Protein AF-A0A4Y8R2Y1-F1 (afdb_monomer)

Mean predicted aligned error: 6.95 Å

Structure (mmCIF, N/CA/C/O backbone):
data_AF-A0A4Y8R2Y1-F1
#
_entry.id   AF-A0A4Y8R2Y1-F1
#
loop_
_atom_site.group_PDB
_atom_site.id
_atom_site.type_symbol
_atom_site.label_atom_id
_atom_site.label_alt_id
_atom_site.label_comp_id
_atom_site.label_asym_id
_atom_site.label_entity_id
_atom_site.label_seq_id
_atom_site.pdbx_PDB_ins_code
_atom_site.Cartn_x
_atom_site.Cartn_y
_atom_site.Cartn_z
_atom_site.occupancy
_atom_site.B_iso_or_equiv
_atom_site.auth_seq_id
_atom_site.auth_comp_id
_atom_site.auth_asym_id
_atom_site.auth_atom_id
_atom_site.pdbx_PDB_model_num
ATOM 1 N N . MET A 1 1 ? 3.829 -4.698 -0.908 1.00 52.62 1 MET A N 1
ATOM 2 C CA . MET A 1 1 ? 4.368 -3.801 -1.944 1.00 52.62 1 MET A CA 1
ATOM 3 C C . MET A 1 1 ? 4.093 -4.363 -3.350 1.00 52.62 1 MET A C 1
ATOM 5 O O . MET A 1 1 ? 4.363 -5.547 -3.544 1.00 52.62 1 MET A O 1
ATOM 9 N N . ALA A 1 2 ? 3.513 -3.609 -4.299 1.00 53.91 2 ALA A N 1
ATOM 10 C CA . ALA A 1 2 ? 2.959 -4.113 -5.564 1.00 53.91 2 ALA A CA 1
ATOM 11 C C . ALA A 1 2 ? 4.025 -4.300 -6.648 1.00 53.91 2 ALA A C 1
ATOM 13 O O . ALA A 1 2 ? 4.743 -3.386 -7.043 1.00 53.91 2 ALA A O 1
ATOM 14 N N . ARG A 1 3 ? 4.086 -5.522 -7.177 1.00 65.69 3 ARG A N 1
ATOM 15 C CA . ARG A 1 3 ? 5.020 -5.918 -8.230 1.00 65.69 3 ARG A CA 1
ATOM 16 C C . ARG A 1 3 ? 4.477 -5.498 -9.596 1.00 65.69 3 ARG A C 1
ATOM 18 O O . ARG A 1 3 ? 3.295 -5.705 -9.873 1.00 65.69 3 ARG A O 1
ATOM 25 N N . ILE A 1 4 ? 5.330 -4.969 -10.480 1.00 66.81 4 ILE A N 1
ATOM 26 C CA . ILE A 1 4 ? 4.952 -4.755 -11.886 1.00 66.81 4 ILE A CA 1
ATOM 27 C C . ILE A 1 4 ? 4.428 -6.093 -12.450 1.00 66.81 4 ILE A C 1
ATOM 29 O O . ILE A 1 4 ? 5.116 -7.110 -12.309 1.00 66.81 4 ILE A O 1
ATOM 33 N N . PRO A 1 5 ? 3.242 -6.127 -13.090 1.00 71.12 5 PRO A N 1
ATOM 34 C CA . PRO A 1 5 ? 2.695 -7.356 -13.654 1.00 71.12 5 PRO A CA 1
ATOM 35 C C . PRO A 1 5 ? 3.684 -8.013 -14.622 1.00 71.12 5 PRO A C 1
ATOM 37 O O . PRO A 1 5 ? 4.225 -7.337 -15.504 1.00 71.12 5 PRO A O 1
ATOM 40 N N . SER A 1 6 ? 3.895 -9.326 -14.486 1.00 71.38 6 SER A N 1
ATOM 41 C CA . SER A 1 6 ? 4.896 -10.057 -15.281 1.00 71.38 6 SER A CA 1
ATOM 42 C C . SER A 1 6 ? 4.665 -9.911 -16.788 1.00 71.38 6 SER A C 1
ATOM 44 O O . SER A 1 6 ? 5.616 -9.728 -17.546 1.00 71.38 6 SER A O 1
ATOM 46 N N . ASP A 1 7 ? 3.404 -9.890 -17.221 1.00 75.69 7 ASP A N 1
ATOM 47 C CA . ASP A 1 7 ? 3.029 -9.728 -18.631 1.00 75.69 7 ASP A CA 1
ATOM 48 C C . ASP A 1 7 ? 3.489 -8.383 -19.201 1.00 75.69 7 ASP A C 1
ATOM 50 O O . ASP A 1 7 ? 3.894 -8.271 -20.363 1.00 75.69 7 ASP A O 1
ATOM 54 N N . LYS A 1 8 ? 3.466 -7.337 -18.367 1.00 74.44 8 LYS A N 1
ATOM 55 C CA . LYS A 1 8 ? 3.871 -5.994 -18.771 1.00 74.44 8 LYS A CA 1
ATOM 56 C C . LYS A 1 8 ? 5.380 -5.924 -18.960 1.00 74.44 8 LYS A C 1
ATOM 58 O O . LYS A 1 8 ? 5.813 -5.408 -19.992 1.00 74.44 8 LYS A O 1
ATOM 63 N N . ILE A 1 9 ? 6.151 -6.493 -18.028 1.00 74.06 9 ILE A N 1
ATOM 64 C CA . ILE A 1 9 ? 7.612 -6.621 -18.144 1.00 74.06 9 ILE A CA 1
ATOM 65 C C . ILE A 1 9 ? 7.963 -7.394 -19.415 1.00 74.06 9 ILE A C 1
ATOM 67 O O . ILE A 1 9 ? 8.775 -6.929 -20.210 1.00 74.06 9 ILE A O 1
ATOM 71 N N . GLU A 1 10 ? 7.303 -8.522 -19.666 1.00 79.06 10 GLU A N 1
ATOM 72 C CA . GLU A 1 10 ? 7.594 -9.357 -20.831 1.00 79.06 10 GLU A CA 1
ATOM 73 C C . GLU A 1 10 ? 7.280 -8.647 -22.159 1.00 79.06 10 GLU A C 1
ATOM 75 O O . GLU A 1 10 ? 8.035 -8.736 -23.128 1.00 79.06 10 GLU A O 1
ATOM 80 N N . SER A 1 11 ? 6.198 -7.863 -22.205 1.00 82.81 11 SER A N 1
ATOM 81 C CA . SER A 1 11 ? 5.868 -7.046 -23.380 1.00 82.81 11 SER A CA 1
ATOM 82 C C . SER A 1 11 ? 6.873 -5.915 -23.634 1.00 82.81 11 SER A C 1
ATOM 84 O O . SER A 1 11 ? 7.066 -5.511 -24.784 1.00 82.81 11 SER A O 1
ATOM 86 N N . ILE A 1 12 ? 7.482 -5.375 -22.572 1.00 82.38 12 ILE A N 1
ATOM 87 C CA . ILE A 1 12 ? 8.533 -4.356 -22.653 1.00 82.38 12 ILE A CA 1
ATOM 88 C C . ILE A 1 12 ? 9.815 -5.007 -23.175 1.00 82.38 12 ILE A C 1
ATOM 90 O O . ILE A 1 12 ? 10.412 -4.494 -24.119 1.00 82.38 12 ILE A O 1
ATOM 94 N N . ARG A 1 13 ? 10.178 -6.176 -22.632 1.00 82.56 13 ARG A N 1
ATOM 95 C CA . ARG A 1 13 ? 11.351 -6.959 -23.043 1.00 82.56 13 ARG A CA 1
ATOM 96 C C . ARG A 1 13 ? 11.325 -7.326 -24.519 1.00 82.56 13 ARG A C 1
ATOM 98 O O . ARG A 1 13 ? 12.302 -7.068 -25.212 1.00 82.56 13 ARG A O 1
ATOM 10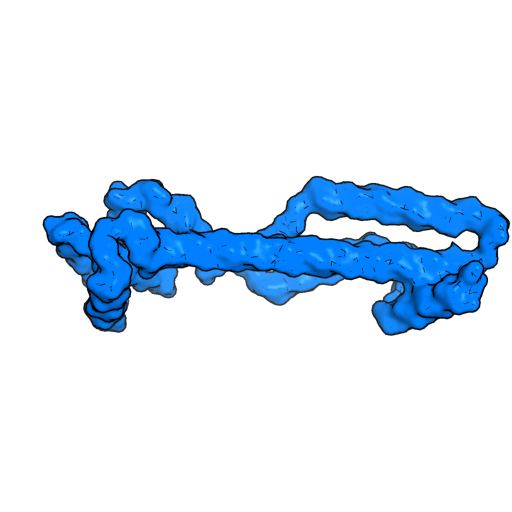5 N N . ARG A 1 14 ? 10.206 -7.861 -25.017 1.00 85.81 14 ARG A N 1
ATOM 106 C CA . ARG A 1 14 ? 10.067 -8.226 -26.437 1.00 85.81 14 ARG A CA 1
ATOM 107 C C . ARG A 1 14 ? 10.249 -7.029 -27.364 1.00 85.81 14 ARG A C 1
ATOM 109 O O . ARG A 1 14 ? 11.129 -7.041 -28.216 1.00 85.81 14 ARG A O 1
ATOM 116 N N . ARG A 1 15 ? 9.495 -5.950 -27.124 1.00 86.44 15 ARG A N 1
ATOM 117 C CA . ARG A 1 15 ? 9.592 -4.716 -27.925 1.00 86.44 15 ARG A CA 1
ATOM 118 C C . ARG A 1 15 ? 10.994 -4.112 -27.907 1.00 86.44 15 ARG A C 1
ATOM 120 O O . ARG A 1 15 ? 11.434 -3.526 -28.893 1.00 86.44 15 ARG A O 1
ATOM 127 N N . TYR A 1 16 ? 11.677 -4.233 -26.778 1.00 89.06 16 TYR A N 1
ATOM 128 C CA . TYR A 1 16 ? 13.042 -3.773 -26.619 1.00 89.06 16 TYR A CA 1
ATOM 129 C C . TYR A 1 16 ? 14.050 -4.632 -27.394 1.00 89.06 16 TYR A C 1
ATOM 131 O O . TYR A 1 16 ? 14.878 -4.077 -28.116 1.00 89.06 16 TYR A O 1
ATOM 139 N N . ALA A 1 17 ? 13.947 -5.961 -27.305 1.00 88.69 17 ALA A N 1
ATOM 140 C CA . ALA A 1 17 ? 14.807 -6.888 -28.037 1.00 88.69 17 ALA A CA 1
ATOM 141 C C . ALA A 1 17 ? 14.697 -6.682 -29.557 1.00 88.69 17 ALA A C 1
ATOM 143 O O . ALA A 1 17 ? 15.717 -6.518 -30.224 1.00 88.69 17 ALA A O 1
ATOM 144 N N . ASP A 1 18 ? 13.472 -6.566 -30.080 1.00 90.06 18 ASP A N 1
ATOM 145 C CA . ASP A 1 18 ? 13.226 -6.302 -31.503 1.00 90.06 18 ASP A CA 1
ATOM 146 C C . ASP A 1 18 ? 13.890 -4.992 -31.956 1.00 90.06 18 ASP A C 1
ATOM 148 O O . ASP A 1 18 ? 14.481 -4.899 -33.036 1.00 90.06 18 A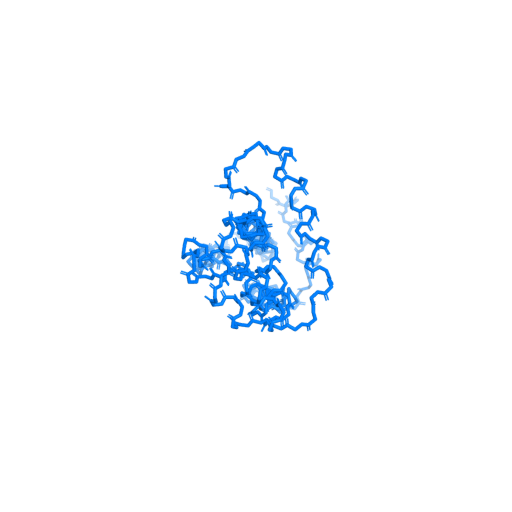SP A O 1
ATOM 152 N N . LYS A 1 19 ? 13.833 -3.962 -31.103 1.00 91.62 19 LYS A N 1
ATOM 153 C CA . LYS A 1 19 ? 14.404 -2.652 -31.411 1.00 91.62 19 LYS A CA 1
ATOM 154 C C . LYS A 1 19 ? 15.930 -2.664 -31.392 1.00 91.62 19 LYS A C 1
ATOM 156 O O . LYS A 1 19 ? 16.536 -2.080 -32.290 1.00 91.62 19 LYS A O 1
ATOM 161 N N . ILE A 1 20 ? 16.547 -3.354 -30.435 1.00 93.25 20 ILE A N 1
ATOM 162 C CA . ILE A 1 20 ? 18.000 -3.565 -30.421 1.00 93.25 20 ILE A CA 1
ATOM 163 C C . ILE A 1 20 ? 18.450 -4.263 -31.701 1.00 93.25 20 ILE A C 1
ATOM 165 O O . ILE A 1 20 ? 19.381 -3.795 -32.354 1.00 93.25 20 ILE A O 1
ATOM 169 N N . GLU A 1 21 ? 17.789 -5.358 -32.074 1.00 92.56 21 GLU A N 1
ATOM 170 C CA . GLU A 1 21 ? 18.166 -6.126 -33.260 1.00 92.56 21 GLU A CA 1
ATOM 171 C C . GLU A 1 21 ? 18.011 -5.303 -34.541 1.00 92.56 21 GLU A C 1
ATOM 173 O O . GLU A 1 21 ? 18.870 -5.365 -35.419 1.00 92.56 21 GLU A O 1
ATOM 178 N N . SER A 1 22 ? 16.984 -4.452 -34.633 1.00 93.25 22 SER A N 1
ATOM 179 C CA . SER A 1 22 ? 16.837 -3.537 -35.771 1.00 93.25 22 SER A CA 1
ATOM 180 C C . SER A 1 22 ? 18.003 -2.545 -35.895 1.00 93.25 22 SER A C 1
ATOM 182 O O . SER A 1 22 ? 18.483 -2.306 -36.999 1.00 93.25 22 SER A O 1
ATOM 184 N N . ILE A 1 23 ? 18.509 -2.025 -34.770 1.00 92.50 23 ILE A N 1
ATOM 185 C CA . ILE A 1 23 ? 19.639 -1.083 -34.746 1.00 92.50 23 ILE A CA 1
ATOM 186 C C . ILE A 1 23 ? 20.943 -1.803 -35.097 1.00 92.50 23 ILE A C 1
ATOM 188 O O . ILE A 1 23 ? 21.745 -1.289 -35.875 1.00 92.50 23 ILE A O 1
ATOM 192 N N . ARG A 1 24 ? 21.154 -3.010 -34.557 1.00 92.38 24 ARG A N 1
ATOM 193 C CA . ARG A 1 24 ? 22.346 -3.823 -34.846 1.00 92.38 24 ARG A CA 1
ATOM 194 C C . ARG A 1 24 ? 22.449 -4.173 -36.329 1.00 92.38 24 ARG A C 1
ATOM 196 O O . ARG A 1 24 ? 23.537 -4.095 -36.902 1.00 92.38 24 ARG A O 1
ATOM 203 N N . ASN A 1 25 ? 21.321 -4.529 -36.940 1.00 94.12 25 ASN A N 1
ATOM 204 C CA . ASN A 1 25 ? 21.260 -5.001 -38.321 1.00 94.12 25 ASN A CA 1
ATOM 205 C C . ASN A 1 25 ? 21.226 -3.876 -39.370 1.00 94.12 25 ASN A C 1
ATOM 207 O O . ASN A 1 25 ? 21.306 -4.169 -40.565 1.00 94.12 25 ASN A O 1
ATOM 211 N N . ASP A 1 26 ? 21.156 -2.602 -38.968 1.00 92.31 26 ASP A N 1
ATOM 212 C CA . ASP A 1 26 ? 21.231 -1.485 -39.911 1.00 92.31 26 ASP A CA 1
ATOM 213 C C . ASP A 1 26 ? 22.659 -1.333 -40.465 1.00 92.31 26 ASP A C 1
ATOM 215 O O . ASP A 1 26 ? 23.586 -0.869 -39.798 1.00 92.31 26 ASP A O 1
ATOM 219 N N . ARG A 1 27 ? 22.848 -1.742 -41.722 1.00 91.81 27 ARG A N 1
ATOM 220 C CA . ARG A 1 27 ? 24.146 -1.694 -42.416 1.00 91.81 27 ARG A CA 1
ATOM 221 C C . ARG A 1 27 ? 24.478 -0.312 -42.976 1.00 91.81 27 ARG A C 1
ATOM 223 O O . ARG A 1 27 ? 25.592 -0.114 -43.448 1.00 91.81 27 ARG A O 1
ATOM 230 N N . THR A 1 28 ? 23.529 0.621 -42.964 1.00 91.25 28 THR A N 1
ATOM 231 C CA . THR A 1 28 ? 23.696 1.965 -43.541 1.00 91.25 28 THR A CA 1
ATOM 232 C C . THR A 1 28 ? 24.286 2.969 -42.552 1.00 91.25 28 THR A C 1
ATOM 234 O O . THR A 1 28 ? 24.551 4.115 -42.912 1.00 91.25 28 THR A O 1
ATOM 237 N N . ARG A 1 29 ? 24.497 2.549 -41.300 1.00 91.44 29 ARG A N 1
ATOM 238 C CA . ARG A 1 29 ? 24.879 3.409 -40.177 1.00 91.44 29 ARG A CA 1
ATOM 239 C C . ARG A 1 29 ? 26.224 3.004 -39.588 1.00 91.44 29 ARG A C 1
ATOM 241 O O . ARG A 1 29 ? 26.597 1.832 -39.621 1.00 91.44 29 ARG A O 1
ATOM 248 N N . THR A 1 30 ? 26.932 3.985 -39.031 1.00 92.31 30 THR A N 1
ATOM 249 C CA . THR A 1 30 ? 28.219 3.770 -38.359 1.00 92.31 30 THR A CA 1
ATOM 250 C C . THR A 1 30 ? 28.033 3.130 -36.984 1.00 92.31 30 THR A C 1
ATOM 252 O O . THR A 1 30 ? 26.944 3.164 -36.404 1.00 92.31 30 THR A O 1
ATOM 255 N N . GLU A 1 31 ? 29.103 2.557 -36.438 1.00 89.94 31 GLU A N 1
ATOM 256 C CA . GLU A 1 31 ? 29.077 1.926 -35.115 1.00 89.94 31 GLU A CA 1
ATOM 257 C C . GLU A 1 31 ? 28.861 2.948 -33.989 1.00 89.94 31 GLU A C 1
ATOM 259 O O . GLU A 1 31 ? 28.168 2.659 -33.010 1.00 89.94 31 GLU A O 1
ATOM 264 N N . GLU A 1 32 ? 29.357 4.179 -34.149 1.00 88.44 32 GLU A N 1
ATOM 265 C CA . GLU A 1 32 ? 29.098 5.276 -33.213 1.00 88.44 32 GLU A CA 1
ATOM 266 C C . GLU A 1 32 ? 27.608 5.624 -33.172 1.00 88.44 32 GLU A C 1
ATOM 268 O O . GLU A 1 32 ? 27.033 5.766 -32.090 1.00 88.44 32 GLU A O 1
ATOM 273 N N . TRP A 1 33 ? 26.960 5.695 -34.341 1.00 91.62 33 TRP A N 1
ATOM 274 C CA . TRP A 1 33 ? 25.523 5.942 -34.427 1.00 91.62 33 TRP A CA 1
ATOM 275 C C . TRP A 1 33 ? 24.734 4.819 -33.752 1.00 91.62 33 TRP A C 1
ATOM 277 O O . TRP A 1 33 ? 23.852 5.090 -32.937 1.00 91.62 33 TRP A O 1
ATOM 287 N N . LYS A 1 34 ? 25.081 3.555 -34.028 1.00 91.88 34 LYS A N 1
ATOM 288 C CA . LYS A 1 34 ? 24.408 2.397 -33.419 1.00 91.88 34 LYS A CA 1
ATOM 289 C C . LYS A 1 34 ? 24.544 2.409 -31.905 1.00 91.88 34 LYS A C 1
ATOM 291 O O . LYS A 1 34 ? 23.548 2.239 -31.209 1.00 91.88 34 LYS A O 1
ATOM 296 N N . THR A 1 35 ? 25.745 2.660 -31.393 1.00 91.69 35 THR A N 1
ATOM 297 C CA . THR A 1 35 ? 26.012 2.709 -29.949 1.00 91.69 35 THR A CA 1
ATOM 298 C C . THR A 1 35 ? 25.186 3.801 -29.269 1.00 91.69 35 THR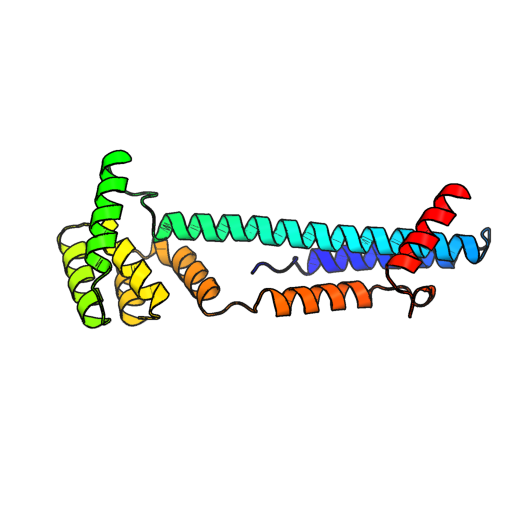 A C 1
ATOM 300 O O . THR A 1 35 ? 24.553 3.551 -28.244 1.00 91.69 35 THR A O 1
ATOM 303 N N . GLY A 1 36 ? 25.110 4.992 -29.866 1.00 91.50 36 GLY A N 1
ATOM 304 C CA . GLY A 1 36 ? 24.281 6.080 -29.350 1.00 91.50 36 GLY A CA 1
ATOM 305 C C . GLY A 1 36 ? 22.773 5.791 -29.411 1.00 91.50 36 GLY A C 1
ATOM 306 O O . GLY A 1 36 ? 22.044 6.082 -28.461 1.00 91.50 36 GLY A O 1
ATOM 307 N N . GLN A 1 37 ? 22.291 5.133 -30.470 1.00 92.81 37 GLN A N 1
ATOM 308 C CA . GLN A 1 37 ? 20.891 4.696 -30.554 1.00 92.81 37 GLN A CA 1
ATOM 309 C C . GLN A 1 37 ? 20.560 3.594 -29.542 1.00 92.81 37 GLN A C 1
ATOM 311 O O . GLN A 1 37 ? 19.505 3.642 -28.909 1.00 92.81 37 GLN A O 1
ATOM 316 N N . LEU A 1 38 ? 21.461 2.631 -29.333 1.00 92.69 38 LEU A N 1
ATOM 317 C CA . LEU A 1 38 ? 21.315 1.609 -28.295 1.00 92.69 38 LEU A CA 1
ATOM 318 C C . LEU A 1 38 ? 21.261 2.247 -26.903 1.00 92.69 38 LEU A C 1
ATOM 320 O O . LEU A 1 38 ? 20.398 1.881 -26.105 1.00 92.69 38 LEU A O 1
ATOM 324 N N . ALA A 1 39 ? 22.109 3.245 -26.634 1.00 93.19 39 ALA A N 1
ATOM 325 C CA . ALA A 1 39 ? 22.078 4.016 -25.393 1.00 93.19 39 ALA A CA 1
ATOM 326 C C . ALA A 1 39 ? 20.723 4.707 -25.179 1.00 93.19 39 ALA A C 1
ATOM 328 O O . ALA A 1 39 ? 20.125 4.583 -24.110 1.00 93.19 39 ALA A O 1
ATOM 329 N N . LYS A 1 40 ? 20.180 5.356 -26.214 1.00 92.25 40 LYS A N 1
ATOM 330 C CA . LYS A 1 40 ? 18.858 6.001 -26.164 1.00 92.25 40 LYS A CA 1
ATOM 331 C C . LYS A 1 40 ? 17.730 5.005 -25.897 1.00 92.25 40 LYS A C 1
ATOM 333 O O . LYS A 1 40 ? 16.846 5.264 -25.080 1.00 92.25 40 LYS A O 1
ATOM 338 N N . VAL A 1 41 ? 17.751 3.858 -26.573 1.00 92.38 41 VAL A N 1
ATOM 339 C CA . VAL A 1 41 ? 16.734 2.812 -26.401 1.00 92.38 41 VAL A CA 1
ATOM 340 C C . VAL A 1 41 ? 16.809 2.194 -25.002 1.00 92.38 41 VAL A C 1
ATOM 342 O O . VAL A 1 41 ? 15.763 1.991 -24.385 1.00 92.38 41 VAL A O 1
ATOM 345 N N . TYR A 1 42 ? 18.012 1.981 -24.462 1.00 91.75 42 TYR A N 1
ATOM 346 C CA . TYR A 1 42 ? 18.208 1.520 -23.085 1.00 91.75 42 TYR A CA 1
ATOM 347 C C . TYR A 1 42 ? 17.688 2.529 -22.051 1.00 91.75 42 TYR A C 1
ATOM 349 O O . TYR A 1 42 ? 16.908 2.150 -21.181 1.00 91.75 42 TYR A O 1
ATOM 357 N N . LEU A 1 43 ? 18.032 3.818 -22.171 1.00 92.06 43 LEU A N 1
ATOM 358 C CA . LEU A 1 43 ? 17.553 4.863 -21.249 1.00 92.06 43 LEU A CA 1
ATOM 359 C C . LEU A 1 43 ? 16.031 5.018 -21.272 1.00 92.06 43 LEU A C 1
ATOM 361 O O . LEU A 1 43 ? 15.410 5.253 -20.237 1.00 92.06 43 LEU A O 1
ATOM 365 N N . ASN A 1 44 ? 15.414 4.852 -22.442 1.00 90.94 44 ASN A N 1
ATOM 366 C CA . ASN A 1 44 ? 13.961 4.857 -22.549 1.00 90.94 44 ASN A CA 1
ATOM 367 C C . ASN A 1 44 ? 13.343 3.683 -21.773 1.00 90.94 44 ASN A C 1
ATOM 369 O O . ASN A 1 44 ? 12.419 3.885 -20.989 1.00 90.94 44 ASN A O 1
ATOM 373 N N . ILE A 1 45 ? 13.878 2.466 -21.925 1.00 88.69 45 ILE A N 1
ATOM 374 C CA . ILE A 1 45 ? 13.401 1.319 -21.141 1.00 88.69 45 ILE A CA 1
ATOM 375 C C . ILE A 1 45 ? 13.624 1.517 -19.647 1.00 88.69 45 ILE A C 1
ATOM 377 O O . ILE A 1 45 ? 12.704 1.241 -18.881 1.00 88.69 45 ILE A O 1
ATOM 381 N N . HIS A 1 46 ? 14.786 2.031 -19.243 1.00 88.50 46 HIS A N 1
ATOM 382 C CA . HIS A 1 46 ? 15.067 2.374 -17.851 1.00 88.50 46 HIS A CA 1
ATOM 383 C C . HIS A 1 46 ? 13.958 3.265 -17.278 1.00 88.50 46 HIS A C 1
ATOM 385 O O . HIS A 1 46 ? 13.288 2.887 -16.318 1.00 88.50 46 HIS A O 1
ATOM 391 N N . SER A 1 47 ? 13.665 4.381 -17.954 1.00 89.50 47 SER A N 1
ATOM 392 C CA . SER A 1 47 ? 12.609 5.307 -17.538 1.00 89.50 47 SER A CA 1
ATOM 393 C C . SER A 1 47 ? 11.215 4.668 -17.539 1.00 89.50 47 SER A C 1
ATOM 395 O O . SER A 1 47 ? 10.414 4.918 -16.640 1.00 89.50 47 SER A O 1
ATOM 397 N N . LEU A 1 48 ? 10.894 3.822 -18.524 1.00 87.25 48 LEU A N 1
ATOM 398 C CA . LEU A 1 48 ? 9.601 3.135 -18.583 1.00 87.25 48 LEU A CA 1
ATOM 399 C C . LEU A 1 48 ? 9.408 2.149 -17.428 1.00 87.25 48 LEU A C 1
ATOM 401 O O . LEU A 1 48 ? 8.291 2.031 -16.919 1.00 87.25 48 LEU A O 1
ATOM 405 N N . VAL A 1 49 ? 10.466 1.444 -17.024 1.00 84.56 49 VAL A N 1
ATOM 406 C CA . VAL A 1 49 ? 10.428 0.521 -15.885 1.00 84.56 49 VAL A CA 1
ATOM 407 C C . VAL A 1 49 ? 10.282 1.297 -14.574 1.00 84.56 49 VAL A C 1
ATOM 409 O O . VAL A 1 49 ? 9.395 0.964 -13.792 1.00 84.56 49 VAL A O 1
ATOM 412 N N . GLU A 1 50 ? 11.040 2.378 -14.374 1.00 85.00 50 GLU A N 1
ATOM 413 C CA . GLU A 1 50 ? 10.899 3.259 -13.202 1.00 85.00 50 GLU A CA 1
ATOM 414 C C . GLU A 1 50 ? 9.490 3.857 -13.097 1.00 85.00 50 GLU A C 1
ATOM 416 O O . GLU A 1 50 ? 8.855 3.809 -12.045 1.00 85.00 50 GLU A O 1
ATOM 421 N N . GLN A 1 51 ? 8.941 4.364 -14.205 1.00 87.31 51 GLN A N 1
ATOM 422 C CA . GLN A 1 51 ? 7.570 4.879 -14.237 1.00 87.31 51 GLN A CA 1
ATOM 423 C C . GLN A 1 51 ? 6.534 3.784 -13.965 1.00 87.31 51 GLN A C 1
ATOM 425 O O . GLN A 1 51 ? 5.506 4.044 -13.336 1.00 87.31 51 GLN A O 1
ATOM 430 N N . ALA A 1 52 ? 6.756 2.565 -14.466 1.00 84.50 52 ALA A N 1
ATOM 431 C CA . ALA A 1 52 ? 5.874 1.438 -14.198 1.00 84.50 52 ALA A CA 1
ATOM 432 C C . ALA A 1 52 ? 5.901 1.045 -12.715 1.00 84.50 52 ALA A C 1
ATOM 434 O O . ALA A 1 52 ? 4.828 0.791 -12.166 1.00 84.50 52 ALA A O 1
ATOM 435 N N . GLN A 1 53 ? 7.077 1.063 -12.080 1.00 83.31 53 GLN A N 1
ATOM 436 C CA . GLN A 1 53 ? 7.228 0.836 -10.644 1.00 83.31 53 GLN A CA 1
ATOM 437 C C . GLN A 1 53 ? 6.519 1.928 -9.841 1.00 83.31 53 G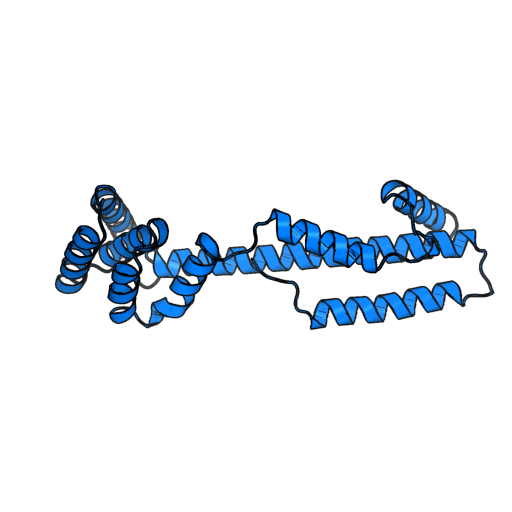LN A C 1
ATOM 439 O O . GLN A 1 53 ? 5.616 1.624 -9.071 1.00 83.31 53 GLN A O 1
ATOM 444 N N . ALA A 1 54 ? 6.809 3.203 -10.111 1.00 85.12 54 ALA A N 1
ATOM 445 C CA . ALA A 1 54 ? 6.197 4.322 -9.395 1.00 85.12 54 ALA A CA 1
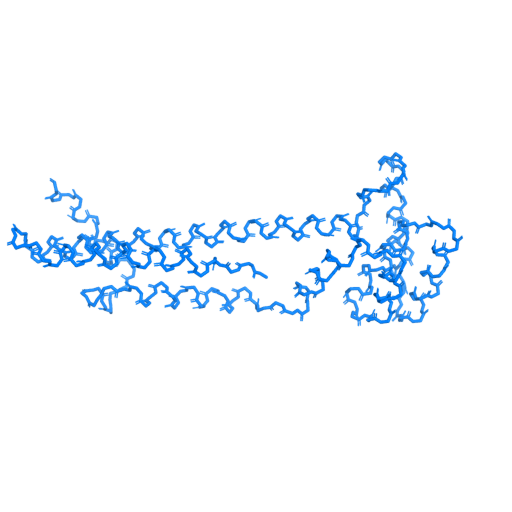ATOM 446 C C . ALA A 1 54 ? 4.658 4.305 -9.469 1.00 85.12 54 ALA A C 1
ATOM 448 O O . ALA A 1 54 ? 3.973 4.655 -8.506 1.00 85.12 54 ALA A O 1
ATOM 449 N N . ARG A 1 55 ? 4.089 3.873 -10.605 1.00 85.38 55 ARG A N 1
ATOM 450 C CA . ARG A 1 55 ? 2.637 3.675 -10.756 1.00 85.38 55 ARG A CA 1
ATOM 451 C C . ARG A 1 55 ? 2.117 2.488 -9.946 1.00 85.38 55 ARG A C 1
ATOM 453 O O . ARG A 1 55 ? 1.025 2.598 -9.389 1.00 85.38 55 ARG A O 1
ATOM 460 N N . ALA A 1 56 ? 2.851 1.377 -9.899 1.00 82.56 56 ALA A N 1
ATOM 461 C CA . ALA A 1 56 ? 2.495 0.229 -9.068 1.00 82.56 56 ALA A CA 1
ATOM 462 C C . ALA A 1 56 ? 2.492 0.621 -7.582 1.00 82.56 56 ALA A C 1
ATOM 464 O O . ALA A 1 56 ? 1.480 0.424 -6.910 1.00 82.56 56 ALA A O 1
ATOM 465 N N . ASP A 1 57 ? 3.537 1.311 -7.120 1.00 83.56 57 ASP A N 1
ATOM 466 C CA . ASP A 1 57 ? 3.653 1.801 -5.742 1.00 83.56 57 ASP A CA 1
ATOM 467 C C . ASP A 1 57 ? 2.558 2.814 -5.395 1.00 83.56 57 ASP A C 1
ATOM 469 O O . ASP A 1 57 ? 2.020 2.827 -4.290 1.00 83.56 57 ASP A O 1
ATOM 473 N N . ALA A 1 58 ? 2.218 3.714 -6.321 1.00 85.12 58 ALA A N 1
ATOM 474 C CA . ALA A 1 58 ? 1.128 4.664 -6.118 1.00 85.12 58 ALA A CA 1
ATOM 475 C C . ALA A 1 58 ? -0.232 3.960 -6.010 1.00 85.12 58 ALA A C 1
ATOM 477 O O . ALA A 1 58 ? -1.021 4.295 -5.127 1.00 85.12 58 ALA A O 1
ATOM 478 N N . THR A 1 59 ? -0.486 2.980 -6.881 1.00 84.88 59 THR A N 1
ATOM 479 C CA . THR A 1 59 ? -1.731 2.198 -6.879 1.00 84.88 59 THR A CA 1
ATOM 480 C C . THR A 1 59 ? -1.891 1.469 -5.557 1.00 84.88 59 THR A C 1
ATOM 482 O O . THR A 1 59 ? -2.925 1.577 -4.907 1.00 84.88 59 THR A O 1
ATOM 485 N N . GLU A 1 60 ? -0.840 0.790 -5.120 1.00 86.12 60 GLU A N 1
ATOM 486 C CA . GLU A 1 60 ? -0.877 0.039 -3.881 1.00 86.12 60 GLU A CA 1
ATOM 487 C C . GLU A 1 60 ? -0.962 0.925 -2.644 1.00 86.12 60 GLU A C 1
ATOM 489 O O . GLU A 1 60 ? -1.730 0.614 -1.743 1.00 86.12 60 GLU A O 1
ATOM 494 N N . ARG A 1 61 ? -0.233 2.048 -2.588 1.00 87.75 61 ARG A N 1
ATOM 495 C CA . ARG A 1 61 ? -0.415 3.023 -1.501 1.00 87.75 61 ARG A CA 1
ATOM 496 C C . ARG A 1 61 ? -1.862 3.500 -1.428 1.00 87.75 61 ARG A C 1
ATOM 498 O O . ARG A 1 61 ? -2.370 3.692 -0.329 1.00 87.75 61 ARG A O 1
ATOM 505 N N . GLY A 1 62 ? -2.524 3.658 -2.576 1.00 90.19 62 GLY A N 1
ATOM 506 C CA . GLY A 1 62 ? -3.964 3.891 -2.653 1.00 90.19 62 GLY A CA 1
ATOM 507 C C . GLY A 1 62 ? -4.760 2.751 -2.019 1.00 90.19 62 GLY A C 1
ATOM 508 O O . GLY A 1 62 ? -5.499 2.986 -1.070 1.00 90.19 62 GLY A O 1
ATOM 509 N N . THR A 1 63 ? -4.540 1.513 -2.466 1.00 91.69 63 THR A N 1
ATOM 510 C CA . THR A 1 63 ? -5.227 0.321 -1.940 1.00 91.69 63 THR A CA 1
ATOM 511 C C . THR A 1 63 ? -5.013 0.123 -0.435 1.00 91.69 63 THR A C 1
ATOM 513 O O . THR A 1 63 ? -5.964 -0.158 0.286 1.00 91.69 63 THR A O 1
ATOM 516 N N . LEU A 1 64 ? -3.788 0.308 0.062 1.00 92.62 64 LEU A N 1
ATOM 517 C CA . LEU A 1 64 ? -3.453 0.214 1.484 1.00 92.62 64 LEU A CA 1
ATOM 518 C C . LEU A 1 64 ? -4.130 1.310 2.294 1.00 92.62 64 LEU A C 1
ATOM 520 O O . LEU A 1 64 ? -4.674 1.038 3.359 1.00 92.62 64 LEU A O 1
ATOM 524 N N . ARG A 1 65 ? -4.136 2.543 1.783 1.00 94.00 65 ARG A N 1
ATOM 525 C CA . ARG A 1 65 ? -4.840 3.657 2.420 1.00 94.00 65 ARG A CA 1
ATOM 526 C C . ARG A 1 65 ? -6.339 3.381 2.495 1.00 94.00 65 ARG A C 1
ATOM 528 O O . ARG A 1 65 ? -6.939 3.624 3.537 1.00 94.00 65 ARG A O 1
ATOM 535 N N . ASP A 1 66 ? -6.934 2.860 1.429 1.00 94.44 66 ASP A N 1
ATOM 536 C CA . ASP A 1 66 ? -8.355 2.512 1.400 1.00 94.44 66 ASP A CA 1
ATOM 537 C C . ASP A 1 66 ? -8.670 1.383 2.389 1.00 94.44 66 ASP A C 1
ATOM 539 O O . ASP A 1 66 ? -9.612 1.508 3.172 1.00 94.44 66 ASP A O 1
ATOM 543 N N . ALA A 1 67 ? -7.837 0.340 2.444 1.00 95.69 67 ALA A N 1
ATOM 544 C CA . ALA A 1 67 ? -7.952 -0.726 3.438 1.00 95.69 67 ALA A CA 1
ATOM 545 C C . ALA A 1 67 ? -7.818 -0.190 4.871 1.00 95.69 67 ALA A C 1
ATOM 547 O O . ALA A 1 67 ? -8.613 -0.538 5.743 1.00 95.69 67 ALA A O 1
ATOM 548 N N . GLN A 1 68 ? -6.877 0.726 5.114 1.00 95.62 68 GLN A N 1
ATOM 549 C CA . GLN A 1 68 ? -6.710 1.383 6.409 1.00 95.62 68 GLN A CA 1
ATOM 550 C C . GLN A 1 68 ? -7.964 2.169 6.806 1.00 95.62 68 GLN A C 1
ATOM 552 O O . GLN A 1 68 ? -8.413 2.074 7.947 1.00 95.62 68 GLN A O 1
ATOM 557 N N . HIS A 1 69 ? -8.573 2.907 5.875 1.00 94.69 69 HIS A N 1
ATOM 558 C CA . HIS A 1 69 ? -9.820 3.638 6.131 1.00 94.69 69 HIS A CA 1
ATOM 559 C C . HIS A 1 69 ? -11.018 2.718 6.367 1.00 94.69 69 HIS A C 1
ATOM 561 O O . HIS A 1 69 ? -11.873 3.041 7.193 1.00 94.69 69 HIS A O 1
ATOM 567 N N . GLN A 1 70 ? -11.089 1.586 5.667 1.00 95.19 70 GLN A N 1
ATOM 568 C CA . GLN A 1 70 ? -12.152 0.595 5.842 1.00 95.19 70 GLN A CA 1
ATOM 569 C C . GLN A 1 70 ? -12.049 -0.126 7.188 1.00 95.19 70 GLN A C 1
ATOM 571 O O . GLN A 1 70 ? -13.056 -0.296 7.867 1.00 95.19 70 GLN A O 1
ATOM 576 N N . VAL A 1 71 ? -10.840 -0.528 7.583 1.00 96.31 71 VAL A N 1
ATOM 577 C CA . VAL A 1 71 ? -10.616 -1.363 8.772 1.00 96.31 71 VAL A CA 1
ATOM 578 C C . VAL A 1 71 ? -10.466 -0.525 10.037 1.00 96.31 71 VAL A C 1
ATOM 580 O O . VAL A 1 71 ? -11.033 -0.869 11.066 1.00 96.31 71 VAL A O 1
ATOM 583 N N . LEU A 1 72 ? -9.708 0.574 9.983 1.00 95.25 72 LEU A N 1
ATOM 584 C CA . LEU A 1 72 ? -9.337 1.383 11.156 1.00 95.25 72 LEU A CA 1
ATOM 585 C C . LEU A 1 72 ? -10.032 2.749 11.193 1.00 95.25 72 LEU A C 1
ATOM 587 O O . LEU A 1 72 ? -9.954 3.468 12.193 1.00 95.25 72 LEU A O 1
ATOM 591 N N . GLY A 1 73 ? -10.671 3.133 10.090 1.00 94.00 73 GLY A N 1
ATOM 592 C CA . GLY A 1 73 ? -11.400 4.384 9.958 1.00 94.00 73 GLY A CA 1
ATOM 593 C C . GLY A 1 73 ? -12.893 4.241 10.232 1.00 94.00 73 GLY A C 1
ATOM 594 O O . GLY A 1 73 ? -13.395 3.213 10.688 1.00 94.00 73 GLY A O 1
ATOM 595 N N . THR A 1 74 ? -13.620 5.305 9.910 1.00 94.06 74 THR A N 1
ATOM 596 C CA . THR A 1 74 ? -15.070 5.424 10.115 1.00 94.06 74 THR A CA 1
ATOM 597 C C . THR A 1 74 ? -15.874 5.195 8.831 1.00 94.06 74 THR A C 1
ATOM 599 O O . THR A 1 74 ? -17.096 5.338 8.821 1.00 94.06 74 THR A O 1
ATOM 602 N N . VAL A 1 75 ? -15.209 4.819 7.731 1.00 91.75 75 VAL A N 1
ATOM 603 C CA . VAL A 1 75 ? -15.855 4.594 6.432 1.00 91.75 75 VAL A CA 1
ATOM 604 C C . VAL A 1 75 ? -16.858 3.443 6.532 1.00 91.75 75 VAL A C 1
ATOM 606 O O . VAL A 1 75 ? -16.541 2.369 7.045 1.00 91.75 75 VAL A O 1
ATOM 609 N N . GLY A 1 76 ? -18.075 3.681 6.034 1.00 89.75 76 GLY A N 1
ATOM 610 C CA . GLY A 1 76 ? -19.176 2.713 6.041 1.00 89.75 76 GLY A CA 1
ATOM 611 C C . GLY A 1 76 ? -19.954 2.630 7.359 1.00 89.75 76 GLY A C 1
ATOM 612 O O . GLY A 1 76 ? -20.966 1.934 7.409 1.00 89.75 76 GLY A O 1
ATOM 613 N N . LEU A 1 77 ? -19.532 3.349 8.404 1.00 94.00 77 LEU A N 1
ATOM 614 C CA . LEU A 1 77 ? -20.253 3.397 9.675 1.00 94.00 77 LEU A CA 1
ATOM 615 C C . LEU A 1 77 ? -21.461 4.337 9.594 1.00 94.00 77 LEU A C 1
ATOM 617 O O . LEU A 1 77 ? -21.451 5.342 8.882 1.00 94.00 77 LEU A O 1
ATOM 621 N N . LYS A 1 78 ? -22.514 4.018 10.352 1.00 92.81 78 LYS A N 1
ATOM 622 C CA . LYS A 1 78 ? -23.692 4.884 10.491 1.00 92.81 78 LYS A CA 1
ATOM 623 C C . LYS A 1 78 ? -23.402 6.007 11.489 1.00 92.81 78 LYS A C 1
ATOM 625 O O . LYS A 1 78 ? -22.905 5.740 12.577 1.00 92.81 78 LYS A O 1
ATOM 630 N N . GLY A 1 79 ? -23.784 7.233 11.147 1.00 92.00 79 GLY A N 1
ATOM 631 C CA . GLY A 1 79 ? -23.621 8.414 11.999 1.00 92.00 79 GLY A CA 1
ATOM 632 C C . GLY A 1 79 ? -23.203 9.632 11.184 1.00 92.00 79 GLY A C 1
ATOM 633 O O . GLY A 1 79 ? -22.882 9.510 10.001 1.00 9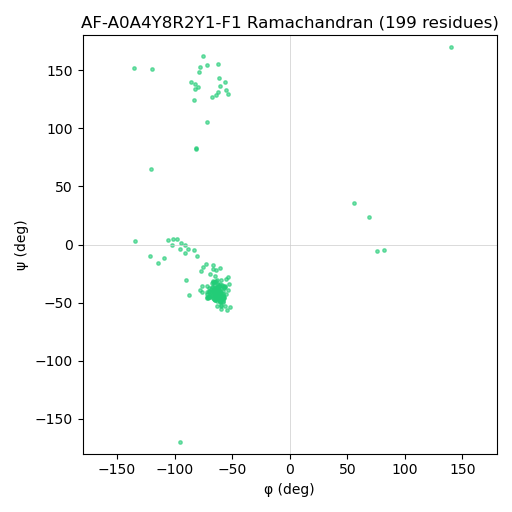2.00 79 GLY A O 1
ATOM 634 N N . ASP A 1 80 ? -23.224 10.814 11.793 1.00 94.94 80 ASP A N 1
ATOM 635 C CA . ASP A 1 80 ? -22.600 11.983 11.182 1.00 94.94 80 ASP A CA 1
ATOM 636 C C . ASP A 1 80 ? -21.075 11.936 11.355 1.00 94.94 80 ASP A C 1
ATOM 638 O O . ASP A 1 80 ? -20.529 11.346 12.291 1.00 94.94 80 ASP A O 1
ATOM 642 N N . ASN A 1 81 ? -20.374 12.577 10.423 1.00 91.31 81 ASN A N 1
ATOM 643 C CA . ASN A 1 81 ? -18.921 12.486 10.349 1.00 91.31 81 ASN A CA 1
ATOM 644 C C . ASN A 1 81 ? -18.223 13.108 11.572 1.00 91.31 81 ASN A C 1
ATOM 646 O O . ASN A 1 81 ? -17.162 12.636 11.972 1.00 91.31 81 ASN A O 1
ATOM 650 N N . ALA A 1 82 ? -18.800 14.157 12.170 1.00 94.12 82 ALA A N 1
ATOM 651 C CA . ALA A 1 82 ? -18.193 14.833 13.312 1.00 94.12 82 ALA A CA 1
ATOM 652 C C . ALA A 1 82 ? -18.263 13.955 14.567 1.00 94.12 82 ALA A C 1
ATOM 654 O O . ALA A 1 82 ? -17.248 13.776 15.243 1.00 94.12 82 ALA A O 1
ATOM 655 N N . SER A 1 83 ? -19.416 13.340 14.834 1.00 95.50 83 SER A N 1
ATOM 656 C CA . SER A 1 83 ? -19.571 12.383 15.930 1.00 95.50 83 SER A CA 1
ATOM 657 C C . SER A 1 83 ? -18.684 11.156 15.756 1.00 95.50 83 SER A C 1
ATOM 659 O O . SER A 1 83 ? -18.023 10.764 16.713 1.00 95.50 83 SER A O 1
ATOM 661 N N . LEU A 1 84 ? -18.580 10.600 14.544 1.00 95.81 84 LEU A N 1
ATOM 662 C CA . LEU A 1 84 ? -17.702 9.455 14.281 1.00 95.81 84 LEU A CA 1
ATOM 663 C C . LEU A 1 84 ? -16.221 9.774 14.543 1.00 95.81 84 LEU A C 1
ATOM 665 O O . LEU A 1 84 ? -15.515 8.945 15.111 1.00 95.81 84 LEU A O 1
ATOM 669 N N . ILE A 1 85 ? -15.751 10.976 14.189 1.00 94.31 85 ILE A N 1
ATOM 670 C CA . ILE A 1 85 ? -14.376 11.419 14.482 1.00 94.31 85 ILE A CA 1
ATOM 671 C C . ILE A 1 85 ? -14.146 11.547 15.995 1.00 94.31 85 ILE A C 1
ATOM 673 O O . ILE A 1 85 ? -13.098 11.139 16.499 1.00 94.31 85 ILE A O 1
ATOM 677 N N . ILE A 1 86 ? -15.117 12.091 16.736 1.00 96.19 86 ILE A N 1
ATOM 678 C CA . ILE A 1 86 ? -15.030 12.203 18.200 1.00 96.19 86 ILE A CA 1
ATOM 679 C C . ILE A 1 86 ? -14.990 10.809 18.837 1.00 96.19 86 ILE A C 1
ATOM 681 O O . ILE A 1 86 ? -14.110 10.545 19.656 1.00 96.19 86 ILE A O 1
ATOM 685 N N . SER A 1 87 ? -15.877 9.902 18.418 1.00 96.62 87 SER A N 1
ATOM 686 C CA . SER A 1 87 ? -15.878 8.506 18.866 1.00 96.62 87 SER A CA 1
ATOM 687 C C . SER A 1 87 ? -14.572 7.795 18.525 1.00 96.62 87 SER A C 1
ATOM 689 O O . SER A 1 87 ? -14.077 7.019 19.333 1.00 96.62 87 SER A O 1
ATOM 691 N N . GLN A 1 88 ? -13.974 8.073 17.363 1.00 96.31 88 GLN A N 1
ATOM 692 C CA . GLN A 1 88 ? -12.701 7.468 16.972 1.00 96.31 88 GLN A CA 1
ATOM 693 C C . GLN A 1 88 ? -11.566 7.906 17.898 1.00 96.31 88 GLN A C 1
ATOM 695 O O . GLN A 1 88 ? -10.724 7.089 18.267 1.00 96.31 88 GLN A O 1
ATOM 700 N N . ARG A 1 89 ? -11.556 9.178 18.310 1.00 96.38 89 ARG A N 1
ATOM 701 C CA . ARG A 1 89 ? -10.590 9.686 19.287 1.00 96.38 89 ARG A CA 1
ATOM 702 C C . ARG A 1 89 ? -10.781 9.043 20.661 1.00 96.38 89 ARG A C 1
ATOM 704 O O . ARG A 1 89 ? -9.801 8.584 21.235 1.00 96.38 89 ARG A O 1
ATOM 711 N N . ASP A 1 90 ? -12.017 8.971 21.153 1.00 97.50 90 ASP A N 1
ATOM 712 C CA . ASP A 1 90 ? -12.322 8.308 22.429 1.00 97.50 90 ASP A CA 1
ATOM 713 C C . ASP A 1 90 ? -11.910 6.830 22.404 1.00 97.50 90 ASP A C 1
ATOM 715 O O . ASP A 1 90 ? -11.209 6.350 23.295 1.00 97.50 90 ASP A O 1
ATOM 719 N N . ALA A 1 91 ? -12.256 6.123 21.328 1.00 97.69 91 ALA A N 1
ATOM 720 C CA . ALA A 1 91 ? -11.849 4.743 21.128 1.00 97.69 91 ALA A CA 1
ATOM 721 C C . ALA A 1 91 ? -10.321 4.599 21.130 1.00 97.69 91 ALA A C 1
ATOM 723 O O . ALA A 1 91 ? -9.806 3.707 21.801 1.00 97.69 91 ALA A O 1
ATOM 724 N N . ALA A 1 92 ? -9.590 5.488 20.444 1.00 96.69 92 ALA A N 1
ATOM 725 C CA . ALA A 1 92 ? -8.126 5.501 20.432 1.00 96.69 92 ALA A CA 1
ATOM 726 C C . ALA A 1 92 ? -7.531 5.680 21.841 1.00 96.69 92 ALA A C 1
ATOM 728 O O . ALA A 1 92 ? -6.631 4.930 22.227 1.00 96.69 92 ALA A O 1
ATOM 729 N N . ASP A 1 93 ? -8.068 6.617 22.625 1.00 97.38 93 ASP A N 1
ATOM 730 C CA . ASP A 1 93 ? -7.637 6.872 24.003 1.00 97.38 93 ASP A CA 1
ATOM 731 C C . ASP A 1 93 ? -7.920 5.661 24.912 1.00 97.38 93 ASP A C 1
ATOM 733 O O . ASP A 1 93 ? -7.076 5.269 25.724 1.00 97.38 93 ASP A O 1
ATOM 737 N N . ARG A 1 94 ? -9.071 5.000 24.734 1.00 96.38 94 ARG A N 1
ATOM 738 C CA . ARG A 1 94 ? -9.437 3.784 25.480 1.00 96.38 94 ARG A CA 1
ATOM 739 C C . ARG A 1 94 ? -8.504 2.621 25.177 1.00 96.38 94 ARG A C 1
ATOM 741 O O . ARG A 1 94 ? -8.099 1.905 26.095 1.00 96.38 94 ARG A O 1
ATOM 748 N N . VAL A 1 95 ? -8.141 2.429 23.910 1.00 97.56 95 VAL A N 1
ATOM 749 C CA . VAL A 1 95 ? -7.276 1.312 23.523 1.00 97.56 95 VAL A CA 1
ATOM 750 C C . VAL A 1 95 ? -5.801 1.567 23.867 1.00 97.56 95 VAL A C 1
ATOM 752 O O . VAL A 1 95 ? -5.065 0.610 24.093 1.00 97.56 95 VAL A O 1
ATOM 755 N N . ALA A 1 96 ? -5.358 2.821 24.017 1.00 96.50 96 ALA A N 1
ATOM 756 C CA . ALA A 1 96 ? -3.954 3.183 24.274 1.00 96.50 96 ALA A CA 1
ATOM 757 C C . ALA A 1 96 ? -3.308 2.480 25.491 1.00 96.50 96 ALA A C 1
ATOM 759 O O . ALA A 1 96 ? -2.092 2.253 25.529 1.00 96.50 96 ALA A O 1
ATOM 760 N N . ASN A 1 97 ? -4.114 2.105 26.487 1.00 94.06 97 ASN A N 1
ATOM 761 C CA . ASN A 1 97 ? -3.642 1.457 27.711 1.00 94.06 97 ASN A CA 1
ATOM 762 C C . ASN A 1 97 ? -3.722 -0.073 27.691 1.00 94.06 97 ASN A C 1
ATOM 764 O O . ASN A 1 97 ? -3.244 -0.701 28.635 1.00 94.06 97 ASN A O 1
ATOM 768 N N . ILE A 1 98 ? -4.265 -0.680 26.637 1.00 97.62 98 ILE A N 1
ATOM 769 C CA . ILE A 1 98 ? -4.342 -2.136 26.503 1.00 97.62 98 ILE A CA 1
ATOM 770 C C . ILE A 1 98 ? -2.931 -2.699 26.327 1.00 97.62 98 ILE A C 1
ATOM 772 O O . ILE A 1 98 ? -2.180 -2.255 25.458 1.00 97.62 98 ILE A O 1
ATOM 776 N N . LYS A 1 99 ? -2.559 -3.672 27.165 1.00 96.75 99 LYS A N 1
ATOM 777 C CA . LYS A 1 99 ? -1.222 -4.295 27.166 1.00 96.75 99 LYS A CA 1
ATOM 778 C C . LYS A 1 99 ? -1.232 -5.766 26.777 1.00 96.75 99 LYS A C 1
ATOM 780 O O . LYS A 1 99 ? -0.173 -6.312 26.490 1.00 96.75 99 LYS A O 1
ATOM 785 N N . THR A 1 100 ? -2.395 -6.412 26.792 1.00 98.31 100 THR A N 1
ATOM 786 C CA . THR A 1 100 ? -2.512 -7.846 26.514 1.00 98.31 100 THR A CA 1
ATOM 787 C C . THR A 1 100 ? -3.676 -8.144 25.579 1.00 98.31 100 THR A C 1
ATOM 789 O O . THR A 1 100 ? -4.697 -7.452 25.595 1.00 98.31 100 THR A O 1
ATOM 792 N N . ALA A 1 101 ? -3.556 -9.235 24.822 1.00 98.19 101 ALA A N 1
ATOM 793 C CA . ALA A 1 101 ? -4.627 -9.734 23.966 1.00 98.19 101 ALA A CA 1
ATOM 794 C C . ALA A 1 101 ? -5.912 -10.045 24.752 1.00 98.19 101 ALA A C 1
ATOM 796 O O . ALA A 1 101 ? -7.009 -9.747 24.294 1.00 98.19 101 ALA A O 1
ATOM 797 N N . GLY A 1 102 ? -5.796 -10.551 25.986 1.00 98.44 102 GLY A N 1
ATOM 798 C CA . GLY A 1 102 ? -6.955 -10.802 26.849 1.00 98.44 102 GLY A CA 1
ATOM 799 C C . GLY A 1 102 ? -7.753 -9.535 27.185 1.00 98.44 102 GLY A C 1
ATOM 800 O O . GLY A 1 102 ? -8.981 -9.555 27.139 1.00 98.44 102 GLY A O 1
ATOM 801 N N . GLN A 1 103 ? -7.075 -8.415 27.467 1.00 98.38 103 GLN A N 1
ATOM 802 C CA . GLN A 1 103 ? -7.738 -7.120 27.677 1.00 98.38 103 GLN A CA 1
ATOM 803 C C . GLN A 1 103 ? -8.417 -6.622 26.394 1.00 98.38 103 GLN A C 1
ATOM 805 O O . GLN A 1 103 ? -9.527 -6.094 26.448 1.00 98.38 103 GLN A O 1
ATOM 810 N N . ALA A 1 104 ? -7.770 -6.819 25.242 1.00 98.50 104 ALA A N 1
ATOM 811 C CA . ALA A 1 104 ? -8.341 -6.479 23.945 1.00 98.50 104 ALA A CA 1
ATOM 812 C C . ALA A 1 104 ? -9.600 -7.298 23.635 1.00 98.50 104 ALA A C 1
ATOM 814 O O . ALA A 1 104 ? -10.605 -6.714 23.250 1.00 98.50 104 ALA A O 1
ATOM 815 N N . LEU A 1 105 ? -9.589 -8.615 23.873 1.00 98.62 105 LEU A N 1
ATOM 816 C CA . LEU A 1 105 ? -10.757 -9.486 23.696 1.00 98.62 105 LEU A CA 1
ATOM 817 C C . LEU A 1 105 ? -11.926 -9.070 24.592 1.00 98.62 105 LEU A C 1
ATOM 819 O O . LEU A 1 105 ? -13.068 -9.038 24.140 1.00 98.62 105 LEU A O 1
ATOM 823 N N . GLN A 1 106 ? -11.654 -8.716 25.851 1.00 98.19 106 GLN A N 1
ATOM 824 C CA . GLN A 1 106 ? -12.689 -8.211 26.755 1.00 98.19 106 GLN A CA 1
ATOM 825 C C . GLN A 1 106 ? -13.316 -6.917 26.229 1.00 98.19 106 GLN A C 1
ATOM 827 O O . GLN A 1 106 ? -14.539 -6.783 26.237 1.00 98.19 106 GLN A O 1
ATOM 832 N N . LEU A 1 107 ? -12.494 -5.978 25.754 1.00 98.38 107 LEU A N 1
ATOM 833 C CA . LEU A 1 107 ? -12.988 -4.715 25.210 1.00 98.38 107 LEU A CA 1
ATOM 834 C C . LEU A 1 107 ? -13.717 -4.903 23.875 1.00 98.38 107 LEU A C 1
ATOM 836 O O . LEU A 1 107 ? -14.733 -4.252 23.649 1.00 98.38 107 LEU A O 1
ATOM 840 N N . LEU A 1 108 ? -13.241 -5.815 23.025 1.00 98.44 108 LEU A N 1
ATOM 841 C CA . LEU A 1 108 ? -13.912 -6.193 21.786 1.00 98.44 108 LEU A CA 1
ATOM 842 C C . LEU A 1 108 ? -15.296 -6.771 22.087 1.00 98.44 108 LEU A C 1
ATOM 844 O O . LEU A 1 108 ? -16.274 -6.270 21.555 1.00 98.44 108 LEU A O 1
ATOM 848 N N . GLY A 1 109 ? -15.406 -7.722 23.019 1.00 98.19 109 GLY A N 1
ATOM 849 C CA . GLY A 1 109 ? -16.700 -8.288 23.411 1.00 98.19 109 GLY A CA 1
ATOM 850 C C . GLY A 1 109 ? -17.675 -7.248 23.979 1.00 98.19 109 GLY A C 1
ATOM 851 O O . GLY A 1 109 ? -18.881 -7.328 23.733 1.00 98.19 109 GLY A O 1
ATOM 852 N N . GLN A 1 110 ? -17.173 -6.235 24.698 1.00 97.94 110 GLN A N 1
ATOM 853 C CA . GLN A 1 110 ? -17.991 -5.090 25.118 1.00 97.94 110 GLN A CA 1
ATOM 854 C C . GLN A 1 110 ? -18.479 -4.281 23.914 1.00 97.94 110 GLN A C 1
ATOM 856 O O . GLN A 1 110 ? -19.670 -3.990 23.837 1.00 97.94 110 GLN A O 1
ATOM 861 N N . ALA A 1 111 ? -17.582 -3.961 22.977 1.00 97.88 111 ALA A N 1
ATOM 862 C CA . ALA A 1 111 ? -17.909 -3.234 21.755 1.00 97.88 111 ALA A CA 1
ATOM 863 C C . ALA A 1 111 ? -18.989 -3.959 20.937 1.00 97.88 111 ALA A C 1
ATOM 865 O O . ALA A 1 111 ? -19.974 -3.334 20.547 1.00 97.88 111 ALA A O 1
ATOM 866 N N . SER A 1 112 ? -18.860 -5.278 20.761 1.00 97.00 112 SER A N 1
ATOM 867 C CA . SER A 1 112 ? -19.852 -6.135 20.098 1.00 97.00 112 SER A CA 1
ATOM 868 C C . SER A 1 112 ? -21.205 -6.086 20.807 1.00 97.00 112 SER A C 1
ATOM 870 O O . SER A 1 112 ? -22.244 -5.887 20.183 1.00 97.00 112 SER A O 1
ATOM 872 N N . THR A 1 113 ? -21.204 -6.185 22.141 1.00 97.75 113 THR A N 1
ATOM 873 C CA . THR A 1 113 ? -22.435 -6.160 22.950 1.00 97.75 113 THR A CA 1
ATOM 874 C C . THR A 1 113 ? -23.177 -4.827 22.827 1.00 97.75 113 THR A C 1
ATOM 876 O O . THR A 1 113 ? -24.407 -4.804 22.811 1.00 97.75 113 THR A O 1
ATOM 879 N N . THR A 1 114 ? -22.453 -3.708 22.738 1.00 96.69 114 THR A N 1
ATOM 880 C CA . THR A 1 114 ? -23.045 -2.367 22.614 1.00 96.69 114 THR A CA 1
ATOM 881 C C . THR A 1 114 ? -23.261 -1.920 21.167 1.00 96.69 114 THR A C 1
ATOM 883 O O . THR A 1 114 ? -23.853 -0.865 20.949 1.00 96.69 114 THR A O 1
ATOM 886 N N . GLY A 1 115 ? -22.775 -2.680 20.181 1.00 95.94 115 GLY A N 1
ATOM 887 C CA . GLY A 1 115 ? -22.759 -2.285 18.771 1.00 95.94 115 GLY A CA 1
ATOM 888 C C . GLY A 1 115 ? -21.800 -1.128 18.451 1.00 95.94 115 GLY A C 1
ATOM 889 O O . GLY A 1 115 ? -22.005 -0.419 17.465 1.00 95.94 115 GLY A O 1
ATOM 890 N N . ASP A 1 116 ? -20.769 -0.905 19.274 1.00 97.06 116 ASP A N 1
ATOM 891 C CA . ASP A 1 116 ? -19.781 0.164 19.082 1.00 97.06 116 ASP A CA 1
ATOM 892 C C . ASP A 1 116 ? -18.707 -0.264 18.071 1.00 97.06 116 ASP A C 1
ATOM 894 O O . ASP A 1 116 ? -17.615 -0.725 18.411 1.00 97.06 116 ASP A O 1
ATOM 898 N N . GLN A 1 117 ? -19.034 -0.106 16.789 1.00 97.44 117 GLN A N 1
ATOM 899 C CA . GLN A 1 117 ? -18.135 -0.482 15.695 1.00 97.44 117 GLN A CA 1
ATOM 900 C C . GLN A 1 117 ? -16.855 0.366 15.659 1.00 97.44 117 GLN A C 1
ATOM 902 O O . GLN A 1 117 ? -15.821 -0.108 15.190 1.00 97.44 117 GLN A O 1
ATOM 907 N N . VAL A 1 118 ? -16.889 1.605 16.163 1.00 97.75 118 VAL A N 1
ATOM 908 C CA . VAL A 1 118 ? -15.705 2.476 16.202 1.00 97.75 118 VAL A CA 1
ATOM 909 C C . VAL A 1 118 ? -14.686 1.923 17.198 1.00 97.75 118 VAL A C 1
ATOM 911 O O . VAL A 1 118 ? -13.500 1.810 16.876 1.00 97.75 118 VAL A O 1
ATOM 914 N N . LEU A 1 119 ? -15.150 1.504 18.377 1.00 98.12 119 LEU A N 1
ATOM 915 C CA . LEU A 1 119 ? -14.310 0.848 19.372 1.00 98.12 119 LEU A CA 1
ATOM 916 C C . LEU A 1 119 ? -13.786 -0.506 18.888 1.00 98.12 119 LEU A C 1
ATOM 918 O O . LEU A 1 119 ? -12.595 -0.777 19.045 1.00 98.12 119 LEU A O 1
ATOM 922 N N . ALA A 1 120 ? -14.631 -1.328 18.259 1.00 98.31 120 ALA A N 1
ATOM 923 C CA . ALA A 1 120 ? -14.215 -2.620 17.708 1.00 98.31 120 ALA A CA 1
ATOM 924 C C . ALA A 1 120 ? -13.065 -2.463 16.693 1.00 98.31 120 ALA A C 1
ATOM 926 O O . ALA A 1 120 ? -12.043 -3.143 16.795 1.00 98.31 120 ALA A O 1
ATOM 927 N N . ARG A 1 121 ? -13.176 -1.493 15.774 1.00 98.12 121 ARG A N 1
ATOM 928 C CA . ARG A 1 121 ? -12.121 -1.161 14.800 1.00 98.12 121 ARG A CA 1
ATOM 929 C C . ARG A 1 121 ? -10.841 -0.636 15.459 1.00 98.12 121 ARG A C 1
ATOM 931 O O . ARG A 1 121 ? -9.740 -0.997 15.044 1.00 98.12 121 ARG A O 1
ATOM 938 N N . ALA A 1 122 ? -10.950 0.170 16.519 1.00 98.25 122 ALA A N 1
ATOM 939 C CA . ALA A 1 122 ? -9.782 0.624 17.278 1.00 98.25 122 ALA A CA 1
ATOM 940 C C . ALA A 1 122 ? -9.045 -0.545 17.960 1.00 98.25 122 ALA A C 1
ATOM 942 O O . ALA A 1 122 ? -7.809 -0.587 17.946 1.00 98.25 122 ALA A O 1
ATOM 943 N N . VAL A 1 123 ? -9.787 -1.520 18.502 1.00 98.38 123 VAL A N 1
ATOM 944 C CA . VAL A 1 123 ? -9.221 -2.755 19.069 1.00 98.38 123 VAL A CA 1
ATOM 945 C C . VAL A 1 123 ? -8.529 -3.585 17.986 1.00 98.38 123 VAL A C 1
ATOM 947 O O . VAL A 1 123 ? -7.384 -3.998 18.185 1.00 98.38 123 VAL A O 1
ATOM 950 N N . ALA A 1 124 ? -9.155 -3.749 16.817 1.00 98.06 124 ALA A N 1
ATOM 951 C CA . ALA A 1 124 ? -8.563 -4.436 15.668 1.00 98.06 124 ALA A CA 1
ATOM 952 C C . ALA A 1 124 ? -7.231 -3.797 15.226 1.00 98.06 124 ALA A C 1
ATOM 954 O O . ALA A 1 124 ? -6.279 -4.502 14.888 1.00 98.06 124 ALA A O 1
ATOM 955 N N . GLY A 1 125 ? -7.124 -2.466 15.301 1.00 97.44 125 GLY A N 1
ATOM 956 C CA . GLY A 1 125 ? -5.884 -1.737 15.030 1.00 97.44 125 GLY A CA 1
ATOM 957 C C . GLY A 1 125 ? -4.763 -1.999 16.034 1.00 97.44 125 GLY A C 1
ATOM 958 O O . GLY A 1 125 ? -3.597 -2.055 15.646 1.00 97.44 125 GLY A O 1
ATOM 959 N N . ILE A 1 126 ? -5.078 -2.174 17.322 1.00 97.56 126 ILE A N 1
ATOM 960 C CA . ILE A 1 126 ? -4.076 -2.610 18.307 1.00 97.56 126 ILE A CA 1
ATOM 961 C C . ILE A 1 126 ? -3.671 -4.059 18.070 1.00 97.56 126 ILE A C 1
ATOM 963 O O . ILE A 1 126 ? -2.479 -4.358 18.162 1.00 97.56 126 ILE A O 1
ATOM 967 N N . ALA A 1 127 ? -4.628 -4.931 17.749 1.00 97.62 127 ALA A N 1
ATOM 968 C CA . ALA A 1 127 ? -4.350 -6.325 17.429 1.00 97.62 127 ALA A CA 1
ATOM 969 C C . ALA A 1 127 ? -3.386 -6.448 16.244 1.00 97.62 127 ALA A C 1
ATOM 971 O O . ALA A 1 127 ? -2.405 -7.180 16.341 1.00 97.62 127 ALA A O 1
ATOM 972 N N . LEU A 1 128 ? -3.605 -5.650 15.192 1.00 96.88 128 LEU A N 1
ATOM 973 C CA . LEU A 1 128 ? -2.720 -5.565 14.032 1.00 96.88 128 LEU A CA 1
ATOM 974 C C . LEU A 1 128 ? -1.291 -5.194 14.453 1.00 96.88 128 LEU A C 1
ATOM 976 O O . LEU A 1 128 ? -0.359 -5.929 14.147 1.00 96.88 128 LEU A O 1
ATOM 980 N N . ARG A 1 129 ? -1.116 -4.107 15.216 1.00 95.81 129 ARG A N 1
ATOM 981 C CA . ARG A 1 129 ? 0.215 -3.627 15.640 1.00 95.81 129 ARG A CA 1
ATOM 982 C C . ARG A 1 129 ? 0.956 -4.583 16.575 1.00 95.81 129 ARG A C 1
ATOM 984 O O . ARG A 1 129 ? 2.179 -4.637 16.541 1.00 95.81 129 ARG A O 1
ATOM 991 N N . ASN A 1 130 ? 0.233 -5.292 17.442 1.00 96.56 130 ASN A N 1
ATOM 992 C CA . ASN A 1 130 ? 0.824 -6.192 18.440 1.00 96.56 130 ASN A CA 1
ATOM 993 C C . ASN A 1 130 ? 0.819 -7.664 18.008 1.00 96.56 130 ASN A C 1
ATOM 995 O O . ASN A 1 130 ? 1.194 -8.523 18.802 1.00 96.56 130 ASN A O 1
ATOM 999 N N . GLN A 1 131 ? 0.386 -7.952 16.778 1.00 96.62 131 GLN A N 1
ATOM 1000 C CA . GLN A 1 131 ? 0.270 -9.305 16.235 1.00 96.62 131 GLN A CA 1
ATOM 1001 C C . GLN A 1 131 ? -0.600 -10.242 17.097 1.00 96.62 131 GLN A C 1
ATOM 1003 O O . GLN A 1 131 ? -0.321 -11.433 17.220 1.00 96.62 131 GLN A O 1
ATOM 1008 N N . TRP A 1 132 ? -1.669 -9.717 17.704 1.00 97.81 132 TRP A N 1
ATOM 1009 C CA . TRP A 1 132 ? -2.617 -10.518 18.489 1.00 97.81 132 TRP A CA 1
ATOM 1010 C C . TRP A 1 132 ? -3.620 -11.204 17.563 1.00 97.81 132 TRP A C 1
ATOM 1012 O O . TRP A 1 132 ? -4.727 -10.705 17.347 1.00 97.81 132 TRP A O 1
ATOM 1022 N N . VAL A 1 133 ? -3.201 -12.336 16.997 1.00 97.19 133 VAL A N 1
ATOM 1023 C CA . VAL A 1 133 ? -3.963 -13.115 16.009 1.00 97.19 133 VAL A CA 1
ATOM 1024 C C . VAL A 1 133 ? -5.344 -13.490 16.544 1.00 97.19 133 VAL A C 1
ATOM 1026 O O . VAL A 1 133 ? -6.338 -13.305 15.856 1.00 97.19 133 VAL A O 1
ATOM 1029 N N . GLU A 1 134 ? -5.445 -13.901 17.806 1.00 98.12 134 GLU A N 1
ATOM 1030 C CA . GLU A 1 134 ? -6.713 -14.286 18.427 1.00 98.12 134 GLU A CA 1
ATOM 1031 C C . GLU A 1 134 ? -7.725 -13.130 18.520 1.00 98.12 134 GLU A C 1
ATOM 1033 O O . GLU A 1 134 ? -8.933 -13.351 18.452 1.00 98.12 134 GLU A O 1
ATOM 1038 N N . VAL A 1 135 ? -7.248 -11.886 18.652 1.00 98.44 135 VAL A N 1
ATOM 1039 C CA . VAL A 1 135 ? -8.105 -10.689 18.663 1.00 98.44 135 VAL A CA 1
ATOM 1040 C C . VAL A 1 135 ? -8.529 -10.336 17.240 1.00 98.44 135 VAL A C 1
ATOM 1042 O O . VAL A 1 135 ? -9.677 -9.950 17.024 1.00 98.44 135 VAL A O 1
ATOM 1045 N N . ALA A 1 136 ? -7.613 -10.473 16.276 1.00 97.81 136 ALA A N 1
ATOM 1046 C CA . ALA A 1 136 ? -7.902 -10.274 14.861 1.00 97.81 136 ALA A CA 1
ATOM 1047 C C . ALA A 1 136 ? -8.969 -11.264 14.371 1.00 97.81 136 ALA A C 1
ATOM 1049 O O . ALA A 1 136 ? -9.970 -10.838 13.801 1.00 97.81 136 ALA A O 1
ATOM 1050 N N . ASP A 1 137 ? -8.814 -12.552 14.682 1.00 98.12 137 ASP A N 1
ATOM 1051 C CA . ASP A 1 137 ? -9.768 -13.606 14.332 1.00 98.12 137 ASP A CA 1
ATOM 1052 C C . ASP A 1 137 ? -11.148 -13.346 14.950 1.00 98.12 137 ASP A C 1
ATOM 1054 O O . ASP A 1 137 ? -12.167 -13.456 14.269 1.00 98.12 137 ASP A O 1
ATOM 1058 N N . ALA A 1 138 ? -11.196 -12.949 16.229 1.00 98.38 138 ALA A N 1
ATOM 1059 C CA . ALA A 1 138 ? -12.448 -12.609 16.902 1.00 98.38 138 ALA A CA 1
ATOM 1060 C C . ALA A 1 138 ? -13.152 -11.405 16.253 1.00 98.38 138 ALA A C 1
ATOM 1062 O O . ALA A 1 138 ? -14.368 -11.427 16.080 1.00 98.38 138 ALA A O 1
ATOM 1063 N N . PHE A 1 139 ? -12.399 -10.373 15.864 1.00 98.38 139 PHE A N 1
ATOM 1064 C CA . PHE A 1 139 ? -12.936 -9.219 15.145 1.00 98.38 139 PHE A CA 1
ATOM 1065 C C . PHE A 1 139 ? -13.462 -9.624 13.761 1.00 98.38 139 PHE A C 1
ATOM 1067 O O . PHE A 1 139 ? -14.591 -9.305 13.401 1.00 98.38 139 PHE A O 1
ATOM 1074 N N . LEU A 1 140 ? -12.682 -10.381 12.994 1.00 98.19 140 LEU A N 1
ATOM 1075 C CA . LEU A 1 140 ? -13.039 -10.795 11.637 1.00 98.19 140 LEU A CA 1
ATOM 1076 C C . LEU A 1 140 ? -14.198 -11.798 11.578 1.00 98.19 140 LEU A C 1
ATOM 1078 O O . LEU A 1 140 ? -14.928 -11.831 10.587 1.00 98.19 140 LEU A O 1
ATOM 1082 N N . ALA A 1 141 ? -14.415 -12.573 12.641 1.00 98.12 141 ALA A N 1
ATOM 1083 C CA . ALA A 1 141 ? -15.598 -13.418 12.775 1.00 98.12 141 ALA A CA 1
ATOM 1084 C C . ALA A 1 141 ? -16.903 -12.601 12.840 1.00 98.12 141 ALA A C 1
ATOM 1086 O O . ALA A 1 141 ? -17.942 -13.075 12.381 1.00 98.12 141 ALA A O 1
ATOM 1087 N N . GLU A 1 142 ? -16.857 -11.384 13.389 1.00 97.31 142 GLU A N 1
ATOM 1088 C CA . GLU A 1 142 ? -18.011 -10.483 13.492 1.00 97.31 142 GLU A CA 1
ATOM 1089 C C . GLU A 1 142 ? -18.154 -9.552 12.278 1.00 97.31 142 GLU A C 1
ATOM 1091 O O . GLU A 1 142 ? -19.276 -9.226 11.893 1.00 97.31 142 GLU A O 1
ATOM 1096 N N . TYR A 1 143 ? -17.037 -9.180 11.644 1.00 96.62 143 TYR A N 1
ATOM 1097 C CA . TYR A 1 143 ? -16.984 -8.288 10.476 1.00 96.62 143 TYR A CA 1
ATOM 1098 C C . TYR A 1 143 ? -16.349 -8.984 9.256 1.00 96.62 143 TYR A C 1
ATOM 1100 O O . TYR A 1 143 ? -15.270 -8.582 8.801 1.00 96.62 143 TYR A O 1
ATOM 1108 N N . PRO A 1 144 ? -16.974 -10.043 8.704 1.00 97.31 144 PRO A N 1
ATOM 1109 C CA . PRO A 1 144 ? -16.376 -10.849 7.641 1.00 97.31 144 PRO A CA 1
ATOM 1110 C C . PRO A 1 144 ? -16.138 -10.077 6.335 1.00 97.31 144 PRO A C 1
ATOM 1112 O O . PRO A 1 144 ? -15.283 -10.464 5.539 1.00 97.31 144 PRO A O 1
ATOM 1115 N N . GLU A 1 145 ? -16.851 -8.976 6.101 1.00 95.62 145 GLU A N 1
ATOM 1116 C CA . GLU A 1 145 ? -16.628 -8.070 4.972 1.00 95.62 145 GLU A CA 1
ATOM 1117 C C . GLU A 1 145 ? -15.289 -7.319 5.047 1.00 95.62 145 GLU A C 1
ATOM 1119 O O . GLU A 1 145 ? -14.820 -6.799 4.036 1.00 95.62 145 GLU A O 1
ATOM 1124 N N . LEU A 1 146 ? -14.661 -7.273 6.227 1.00 96.75 146 LEU A N 1
ATOM 1125 C CA . LEU A 1 146 ? -13.369 -6.626 6.452 1.00 96.75 146 LEU A CA 1
ATOM 1126 C C . LEU A 1 146 ? -12.181 -7.596 6.351 1.00 96.75 146 LEU A C 1
ATOM 1128 O O . LEU A 1 146 ? -11.043 -7.155 6.502 1.00 96.75 146 LEU A O 1
ATOM 1132 N N . ASN A 1 147 ? -12.413 -8.879 6.052 1.00 96.31 147 ASN A N 1
ATOM 1133 C CA . ASN A 1 147 ? -11.357 -9.890 5.917 1.00 96.31 147 ASN A CA 1
ATOM 1134 C C . ASN A 1 147 ? -10.270 -9.478 4.920 1.00 96.31 147 ASN A C 1
ATOM 1136 O O . ASN A 1 147 ? -9.095 -9.405 5.274 1.00 96.31 147 ASN A O 1
ATOM 1140 N N . ASP A 1 148 ? -10.657 -9.181 3.680 1.00 95.62 148 ASP A N 1
ATOM 1141 C CA . ASP A 1 148 ? -9.716 -8.829 2.615 1.00 95.62 148 ASP A CA 1
ATOM 1142 C C . ASP A 1 148 ? -8.881 -7.578 2.944 1.00 95.62 148 ASP A C 1
ATOM 1144 O O . ASP A 1 148 ? -7.648 -7.661 2.891 1.00 95.62 148 ASP A O 1
ATOM 1148 N N . PRO A 1 149 ? -9.477 -6.428 3.329 1.00 96.19 149 PRO A N 1
ATOM 1149 C CA . PRO A 1 149 ? -8.683 -5.256 3.672 1.00 96.19 149 PRO A CA 1
ATOM 1150 C C . PRO A 1 149 ? -7.860 -5.453 4.955 1.00 96.19 149 PRO A C 1
ATOM 1152 O O . PRO A 1 149 ? -6.742 -4.945 5.021 1.00 96.19 149 PRO A O 1
ATOM 1155 N N . TYR A 1 150 ? -8.331 -6.217 5.949 1.00 96.25 150 TYR A N 1
ATOM 1156 C CA . TYR A 1 150 ? -7.536 -6.515 7.148 1.00 96.25 150 TYR A CA 1
ATOM 1157 C C . TYR A 1 150 ? -6.314 -7.371 6.811 1.00 96.25 150 TYR A C 1
ATOM 1159 O O . TYR A 1 150 ? -5.197 -7.038 7.205 1.00 96.25 150 TYR A O 1
ATOM 1167 N N . ASN A 1 151 ? -6.502 -8.436 6.030 1.00 93.94 151 ASN A N 1
ATOM 1168 C CA . ASN A 1 151 ? -5.422 -9.317 5.591 1.00 93.94 151 ASN A CA 1
ATOM 1169 C C . ASN A 1 151 ? -4.388 -8.567 4.748 1.00 93.94 151 ASN A C 1
ATOM 1171 O O . ASN A 1 151 ? -3.188 -8.818 4.876 1.00 93.94 151 ASN A O 1
ATOM 1175 N N . LEU A 1 152 ? -4.831 -7.611 3.925 1.00 92.25 152 LEU A N 1
ATOM 1176 C CA . LEU A 1 152 ? -3.931 -6.730 3.189 1.00 92.25 152 LEU A CA 1
ATOM 1177 C C . LEU A 1 152 ? -3.064 -5.880 4.133 1.00 92.25 152 LEU A C 1
ATOM 1179 O O . LEU A 1 152 ? -1.853 -5.791 3.924 1.00 92.25 152 LEU A O 1
ATOM 1183 N N . LEU A 1 153 ? -3.654 -5.280 5.172 1.00 94.12 153 LEU A N 1
ATOM 1184 C CA . LEU A 1 153 ? -2.907 -4.512 6.176 1.00 94.12 153 LEU A CA 1
ATOM 1185 C C . LEU A 1 153 ? -1.942 -5.398 6.969 1.00 94.12 153 LEU A C 1
ATOM 1187 O O . LEU A 1 153 ? -0.789 -5.022 7.162 1.00 94.12 153 LEU A O 1
ATOM 1191 N N . TRP A 1 154 ? -2.381 -6.591 7.371 1.00 93.31 154 TRP A N 1
ATOM 1192 C CA . TRP A 1 154 ? -1.549 -7.567 8.074 1.00 93.31 154 TRP A CA 1
ATOM 1193 C C . TRP A 1 154 ? -0.331 -7.979 7.248 1.00 93.31 154 TRP A C 1
ATOM 1195 O O . TRP A 1 154 ? 0.799 -7.942 7.734 1.00 93.31 154 TRP A O 1
ATOM 1205 N N . ALA A 1 155 ? -0.540 -8.326 5.977 1.00 89.88 155 ALA A N 1
ATOM 1206 C CA . ALA A 1 155 ? 0.545 -8.671 5.068 1.00 89.88 155 ALA A CA 1
ATOM 1207 C C . ALA A 1 155 ? 1.504 -7.493 4.837 1.00 89.88 155 ALA A C 1
ATOM 1209 O O . ALA A 1 155 ? 2.705 -7.707 4.680 1.00 89.88 155 ALA A O 1
ATOM 1210 N N . ASN A 1 156 ? 0.998 -6.256 4.823 1.00 87.75 156 ASN A N 1
ATOM 1211 C CA . ASN A 1 156 ? 1.831 -5.067 4.672 1.00 87.75 156 ASN A CA 1
ATOM 1212 C C . ASN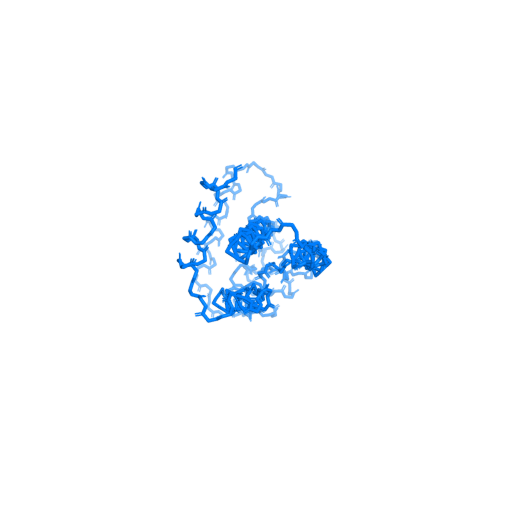 A 1 156 ? 2.697 -4.783 5.905 1.00 87.75 156 ASN A C 1
ATOM 1214 O O . ASN A 1 156 ? 3.884 -4.520 5.738 1.00 87.75 156 ASN A O 1
ATOM 1218 N N . GLU A 1 157 ? 2.130 -4.864 7.111 1.00 87.69 157 GLU A N 1
ATOM 1219 C CA . GLU A 1 157 ? 2.868 -4.607 8.354 1.00 87.69 157 GLU A CA 1
ATOM 1220 C C . GLU A 1 157 ? 3.864 -5.728 8.687 1.00 87.69 157 GLU A C 1
ATOM 1222 O O . GLU A 1 157 ? 4.954 -5.443 9.179 1.00 87.69 157 GLU A O 1
ATOM 1227 N N . HIS A 1 158 ? 3.524 -6.990 8.385 1.00 87.56 158 HIS A N 1
ATOM 1228 C CA . HIS A 1 158 ? 4.259 -8.151 8.913 1.00 87.56 158 HIS A CA 1
ATOM 1229 C C . HIS A 1 158 ? 4.871 -9.085 7.862 1.00 87.56 158 HIS A C 1
ATOM 1231 O O . HIS A 1 158 ? 5.624 -9.984 8.231 1.00 87.56 158 HIS A O 1
ATOM 1237 N N . GLY A 1 159 ? 4.552 -8.932 6.571 1.00 69.75 159 GLY A N 1
ATOM 1238 C CA . GLY A 1 159 ? 4.870 -9.936 5.540 1.00 69.75 159 GLY A CA 1
ATOM 1239 C C . GLY A 1 159 ? 5.472 -9.417 4.229 1.00 69.75 159 GLY A C 1
ATOM 1240 O O . GLY A 1 159 ? 5.685 -10.210 3.312 1.00 69.75 159 GLY A O 1
ATOM 1241 N N . GLY A 1 160 ? 5.734 -8.116 4.092 1.00 63.81 160 GLY A N 1
ATOM 1242 C CA . GLY A 1 160 ? 6.267 -7.542 2.854 1.00 63.81 160 GLY A CA 1
ATOM 1243 C C . GLY A 1 160 ? 7.799 -7.612 2.762 1.00 63.81 160 GLY A C 1
ATOM 1244 O O . GLY A 1 160 ? 8.460 -7.320 3.758 1.00 63.81 160 GLY A O 1
ATOM 1245 N N . PRO A 1 161 ? 8.391 -7.920 1.587 1.00 58.97 161 PRO A N 1
ATOM 1246 C CA . PRO A 1 161 ? 9.803 -7.623 1.352 1.00 58.97 161 PRO A CA 1
ATOM 1247 C C . PRO A 1 161 ? 10.034 -6.127 1.570 1.00 58.97 161 PRO A C 1
ATOM 1249 O O . PRO A 1 161 ? 9.193 -5.300 1.197 1.00 58.97 161 PRO A O 1
ATOM 1252 N N . SER A 1 162 ? 11.154 -5.786 2.198 1.00 61.94 162 SER A N 1
ATOM 1253 C CA . SER A 1 162 ? 11.471 -4.385 2.481 1.00 61.94 162 SER A CA 1
ATOM 1254 C C . SER A 1 162 ? 11.616 -3.591 1.176 1.00 61.94 162 SER A C 1
ATOM 1256 O O . SER A 1 162 ? 11.951 -4.152 0.129 1.00 61.94 162 SER A O 1
ATOM 1258 N N . SER A 1 163 ? 11.402 -2.272 1.223 1.00 65.31 163 SER A N 1
ATOM 1259 C CA . SER A 1 163 ? 11.581 -1.394 0.054 1.00 65.31 163 SER A CA 1
ATOM 1260 C C . SER A 1 163 ? 12.964 -1.556 -0.591 1.00 65.31 163 SER A C 1
ATOM 1262 O O . SER A 1 163 ? 13.090 -1.528 -1.811 1.00 65.31 163 SER A O 1
ATOM 1264 N N . LEU A 1 164 ? 13.985 -1.827 0.229 1.00 62.94 164 LEU A N 1
ATOM 1265 C CA . LEU A 1 164 ? 15.359 -2.061 -0.210 1.00 62.94 164 LEU A CA 1
ATOM 1266 C C . LEU A 1 164 ? 15.509 -3.338 -1.054 1.00 62.94 164 LEU A C 1
ATOM 1268 O O . LEU A 1 164 ? 16.196 -3.325 -2.070 1.00 62.94 164 LEU A O 1
ATOM 1272 N N . GLU A 1 165 ? 14.855 -4.440 -0.681 1.00 66.88 165 GLU A N 1
ATOM 1273 C CA . GLU A 1 165 ? 14.927 -5.697 -1.447 1.00 66.88 165 GLU A CA 1
ATOM 1274 C C . GLU A 1 165 ? 14.278 -5.564 -2.831 1.00 66.88 165 GLU A C 1
ATOM 1276 O O . GLU A 1 165 ? 14.720 -6.181 -3.804 1.00 66.88 165 GLU A O 1
ATOM 1281 N N . GLN A 1 166 ? 13.240 -4.735 -2.937 1.00 66.50 166 GLN A N 1
ATOM 1282 C CA . GLN A 1 166 ? 12.553 -4.481 -4.200 1.00 66.50 166 GLN A CA 1
ATOM 1283 C C . GLN A 1 166 ? 13.337 -3.558 -5.129 1.00 66.50 166 GLN A C 1
ATOM 1285 O O . GLN A 1 166 ? 13.399 -3.843 -6.326 1.00 66.50 166 GLN A O 1
ATOM 1290 N N . GLU A 1 167 ? 13.957 -2.500 -4.601 1.00 69.44 167 GLU A N 1
ATOM 1291 C CA . GLU A 1 167 ? 14.841 -1.621 -5.378 1.00 69.44 167 GLU A CA 1
ATOM 1292 C C . GLU A 1 167 ? 15.991 -2.417 -6.002 1.00 69.44 167 GLU A C 1
ATOM 1294 O O . GLU A 1 167 ? 16.215 -2.334 -7.211 1.00 69.44 167 GLU A O 1
ATOM 1299 N N . VAL A 1 168 ? 16.631 -3.291 -5.216 1.00 75.06 168 VAL A N 1
ATOM 1300 C CA . VAL A 1 168 ? 17.703 -4.178 -5.697 1.00 75.06 168 VAL A CA 1
ATOM 1301 C C . VAL A 1 168 ? 17.203 -5.127 -6.791 1.00 75.06 168 VAL A C 1
ATOM 1303 O O . VAL A 1 168 ? 17.883 -5.337 -7.799 1.00 75.06 168 VAL A O 1
ATOM 1306 N N . PHE A 1 169 ? 16.001 -5.693 -6.638 1.00 74.56 169 PHE A N 1
ATOM 1307 C CA . PHE A 1 169 ? 15.415 -6.556 -7.666 1.00 74.56 169 PHE A CA 1
ATOM 1308 C C . PHE A 1 169 ? 15.115 -5.791 -8.964 1.00 74.56 169 PHE A C 1
ATOM 1310 O O . PHE A 1 169 ? 15.356 -6.313 -10.056 1.00 74.56 169 PHE A O 1
ATOM 1317 N N . LEU A 1 170 ? 14.595 -4.565 -8.865 1.00 74.62 170 LEU A N 1
ATOM 1318 C CA . LEU A 1 170 ? 14.271 -3.735 -10.022 1.00 74.62 170 LEU A CA 1
ATOM 1319 C C . LEU A 1 170 ? 15.532 -3.310 -10.776 1.00 74.62 170 LEU A C 1
ATOM 1321 O O . LEU A 1 170 ? 15.578 -3.441 -11.999 1.00 74.62 170 LEU A O 1
ATOM 1325 N N . GLU A 1 171 ? 16.557 -2.857 -10.055 1.00 78.44 171 GLU A N 1
ATOM 1326 C CA . GLU A 1 171 ? 17.841 -2.469 -10.637 1.00 78.44 171 GLU A CA 1
ATOM 1327 C C . GLU A 1 171 ? 18.488 -3.658 -11.354 1.00 78.44 171 GLU A C 1
ATOM 1329 O O . GLU A 1 171 ? 18.865 -3.544 -12.520 1.00 78.44 171 GLU A O 1
ATOM 1334 N N . SER A 1 172 ? 18.496 -4.838 -10.725 1.00 80.62 172 SER A N 1
ATOM 1335 C CA . SER A 1 172 ? 18.966 -6.076 -11.356 1.00 80.62 172 SER A CA 1
ATOM 1336 C C . SER A 1 172 ? 18.163 -6.437 -12.614 1.00 80.62 172 SER A C 1
ATOM 1338 O O . SER A 1 172 ? 18.730 -6.833 -13.637 1.00 80.62 172 SER A O 1
ATOM 1340 N N . ALA A 1 173 ? 16.839 -6.266 -12.583 1.00 80.56 173 ALA A N 1
ATOM 1341 C CA . ALA A 1 173 ? 15.986 -6.540 -13.733 1.00 80.56 173 ALA A CA 1
ATOM 1342 C C . ALA A 1 173 ? 16.248 -5.574 -14.899 1.00 80.56 173 ALA A C 1
ATOM 1344 O O . ALA A 1 173 ? 16.258 -6.022 -16.046 1.00 80.56 173 ALA A O 1
ATOM 1345 N N . ILE A 1 174 ? 16.476 -4.285 -14.634 1.00 82.62 174 ILE A N 1
ATOM 1346 C CA . ILE A 1 174 ? 16.832 -3.293 -15.660 1.00 82.62 174 ILE A CA 1
ATOM 1347 C C . ILE A 1 174 ? 18.234 -3.573 -16.207 1.00 82.62 174 ILE A C 1
ATOM 1349 O O . ILE A 1 174 ? 18.428 -3.562 -17.423 1.00 82.62 174 ILE A O 1
ATOM 1353 N N . ASP A 1 175 ? 19.188 -3.890 -15.333 1.00 84.25 175 ASP A N 1
ATOM 1354 C CA . ASP A 1 175 ? 20.565 -4.188 -15.720 1.00 84.25 175 ASP A CA 1
ATOM 1355 C C . ASP A 1 175 ? 20.655 -5.413 -16.639 1.00 84.25 175 ASP A C 1
ATOM 1357 O O . ASP A 1 175 ? 21.379 -5.399 -17.633 1.00 84.25 175 ASP A O 1
ATOM 1361 N N . SER A 1 176 ? 19.818 -6.430 -16.403 1.00 84.62 176 SER A N 1
ATOM 1362 C CA . SER A 1 176 ? 19.717 -7.605 -17.283 1.00 84.62 176 SER A CA 1
ATOM 1363 C C . SER A 1 176 ? 19.291 -7.279 -18.721 1.00 84.62 176 SER A C 1
ATOM 1365 O O . SER A 1 176 ? 19.514 -8.076 -19.632 1.00 84.62 176 SER A O 1
ATOM 1367 N N . LEU A 1 177 ? 18.678 -6.111 -18.943 1.00 85.19 177 LEU A N 1
ATOM 1368 C CA 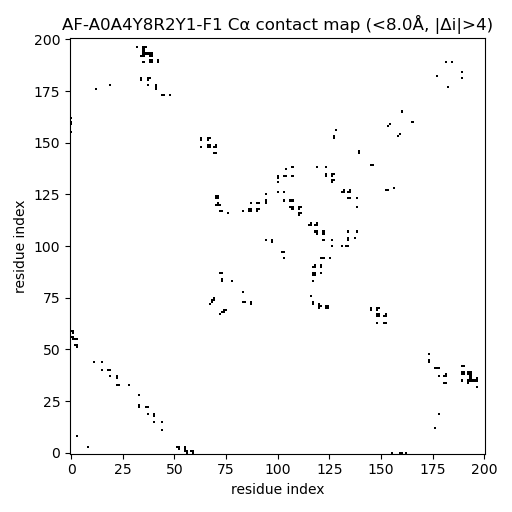. LEU A 1 177 ? 18.280 -5.630 -20.266 1.00 85.19 177 LEU A CA 1
ATOM 1369 C C . LEU A 1 177 ? 19.373 -4.791 -20.925 1.00 85.19 177 LEU A C 1
ATOM 1371 O O . LEU A 1 177 ? 19.194 -4.325 -22.049 1.00 85.19 177 LEU A O 1
ATOM 1375 N N . ARG A 1 178 ? 20.515 -4.569 -20.280 1.00 90.56 178 ARG A N 1
ATOM 1376 C CA . ARG A 1 178 ? 21.582 -3.775 -20.876 1.00 90.56 178 ARG A CA 1
ATOM 1377 C C . ARG A 1 178 ? 22.124 -4.465 -22.139 1.00 90.56 178 ARG A C 1
ATOM 1379 O O . ARG A 1 178 ? 22.481 -5.643 -22.091 1.00 90.56 178 ARG A O 1
ATOM 1386 N N . PRO A 1 179 ? 22.215 -3.762 -23.285 1.00 91.44 179 PRO A N 1
ATOM 1387 C CA . PRO A 1 179 ? 22.878 -4.302 -24.463 1.00 91.44 179 PRO A CA 1
ATOM 1388 C C . PRO A 1 179 ? 24.345 -4.582 -24.135 1.00 91.44 179 PRO A C 1
ATOM 1390 O O . PRO A 1 179 ? 24.989 -3.794 -23.442 1.00 91.44 179 PRO A O 1
ATOM 1393 N N . ARG A 1 180 ? 24.901 -5.666 -24.682 1.00 91.62 180 ARG A N 1
ATOM 1394 C CA . ARG A 1 180 ? 26.323 -6.015 -24.510 1.00 91.62 180 ARG A CA 1
ATOM 1395 C C . ARG A 1 180 ? 27.268 -4.888 -24.939 1.00 91.62 180 ARG A C 1
ATOM 1397 O O . ARG A 1 180 ? 28.343 -4.747 -24.377 1.00 91.62 180 ARG A O 1
ATOM 1404 N N . GLU A 1 181 ? 26.851 -4.074 -25.906 1.00 91.75 181 GLU A N 1
ATOM 1405 C CA . GLU A 1 181 ? 27.592 -2.917 -26.413 1.00 91.75 181 GLU A CA 1
ATOM 1406 C C . GLU A 1 181 ? 27.724 -1.804 -25.361 1.00 91.75 181 GLU A C 1
ATOM 1408 O O . GLU A 1 181 ? 28.626 -0.980 -25.450 1.00 91.75 181 GLU A O 1
ATOM 1413 N N . LEU A 1 182 ? 26.848 -1.800 -24.352 1.00 91.19 182 LEU A N 1
ATOM 1414 C CA . LEU A 1 182 ? 26.871 -0.878 -23.216 1.00 91.19 182 LEU A CA 1
ATOM 1415 C C . LEU A 1 182 ? 27.351 -1.558 -21.922 1.00 91.19 182 LEU A C 1
ATOM 1417 O O . LEU A 1 182 ? 27.329 -0.946 -20.851 1.00 91.19 182 LEU A O 1
ATOM 1421 N N . ALA A 1 183 ? 27.754 -2.831 -21.980 1.00 89.81 183 ALA A N 1
ATOM 1422 C CA . ALA A 1 183 ? 28.211 -3.564 -20.805 1.00 89.81 183 ALA A CA 1
ATOM 1423 C C . ALA A 1 183 ? 29.443 -2.882 -20.188 1.00 89.81 183 ALA A C 1
ATOM 1425 O O . ALA A 1 183 ? 30.346 -2.434 -20.891 1.00 89.81 183 ALA A O 1
ATOM 1426 N N . GLY A 1 184 ? 29.464 -2.768 -18.858 1.00 86.56 184 GLY A N 1
ATOM 1427 C CA . GLY A 1 184 ? 30.535 -2.074 -18.132 1.00 86.56 184 GLY A CA 1
ATOM 1428 C C . GLY A 1 184 ? 30.486 -0.540 -18.196 1.00 86.56 184 GLY A C 1
ATOM 1429 O O . GLY A 1 184 ? 31.256 0.111 -17.495 1.00 86.56 184 GLY A O 1
ATOM 1430 N N . MET A 1 185 ? 29.574 0.062 -18.970 1.00 91.00 185 MET A N 1
ATOM 1431 C CA . MET A 1 185 ? 29.375 1.514 -18.972 1.00 91.00 185 MET A CA 1
ATOM 1432 C C . MET A 1 185 ? 28.480 1.940 -17.804 1.00 91.00 185 MET A C 1
ATOM 1434 O O . MET A 1 185 ? 27.426 1.351 -17.568 1.00 91.00 185 MET A O 1
ATOM 1438 N N . GLY A 1 186 ? 28.878 2.991 -17.084 1.00 88.44 186 GLY A N 1
ATOM 1439 C CA . GLY A 1 186 ? 28.016 3.630 -16.087 1.00 88.44 186 GLY A CA 1
ATOM 1440 C C . GLY A 1 186 ? 26.879 4.420 -16.744 1.00 88.44 186 GLY A C 1
ATOM 1441 O O . GLY A 1 186 ? 27.024 4.902 -17.869 1.00 88.44 186 GLY A O 1
ATOM 1442 N N . LEU A 1 187 ? 25.767 4.608 -16.025 1.00 86.25 187 LEU A N 1
ATOM 1443 C CA . LEU A 1 187 ? 24.575 5.304 -16.535 1.00 86.25 187 LEU A CA 1
ATOM 1444 C C . LEU A 1 187 ? 24.897 6.697 -17.104 1.00 86.25 187 LEU A C 1
ATOM 1446 O O . LEU A 1 187 ? 24.394 7.059 -18.162 1.00 86.25 187 LEU A O 1
ATOM 1450 N N . PHE A 1 188 ? 25.801 7.439 -16.459 1.00 88.25 188 PHE A N 1
ATOM 1451 C CA . PHE A 1 188 ? 26.261 8.748 -16.933 1.00 88.25 188 PHE A CA 1
ATOM 1452 C C . PHE A 1 188 ? 26.926 8.685 -18.320 1.00 88.25 188 PHE A C 1
ATOM 1454 O O . PHE A 1 188 ? 26.680 9.526 -19.182 1.00 88.25 188 PHE A O 1
ATOM 1461 N N . HIS A 1 189 ? 27.743 7.660 -18.571 1.00 91.00 189 HIS A N 1
ATOM 1462 C CA . HIS A 1 189 ? 28.386 7.476 -19.871 1.00 91.00 189 HIS A CA 1
ATOM 1463 C C . HIS A 1 189 ? 27.361 7.108 -20.952 1.00 91.00 189 HIS A C 1
ATOM 1465 O O . HIS A 1 189 ? 27.426 7.613 -22.070 1.00 91.00 189 HIS A O 1
ATOM 1471 N N . ILE A 1 190 ? 26.369 6.289 -20.596 1.00 91.12 190 ILE A N 1
ATOM 1472 C CA . ILE A 1 190 ? 25.256 5.937 -21.483 1.00 91.12 190 ILE A CA 1
ATOM 1473 C C . ILE A 1 190 ? 24.422 7.185 -21.829 1.00 91.12 190 ILE A C 1
ATOM 1475 O O . ILE A 1 190 ? 24.092 7.393 -22.994 1.00 91.12 190 ILE A O 1
ATOM 1479 N N . GLN A 1 191 ? 24.135 8.056 -20.857 1.00 90.69 191 GLN A N 1
ATOM 1480 C CA . GLN A 1 191 ? 23.461 9.343 -21.090 1.00 90.69 191 GLN A CA 1
ATOM 1481 C C . GLN A 1 191 ? 24.241 10.236 -22.058 1.00 90.69 191 GLN A C 1
ATOM 1483 O O . GLN A 1 191 ? 23.659 10.785 -22.994 1.00 90.69 191 GLN A O 1
ATOM 1488 N N . HIS A 1 192 ? 25.562 10.322 -21.893 1.00 91.31 192 HIS A N 1
ATOM 1489 C CA . HIS A 1 192 ? 26.424 11.084 -22.798 1.00 91.31 192 HIS A CA 1
ATOM 1490 C C . HIS A 1 192 ? 26.395 10.552 -24.238 1.00 91.31 192 HIS A C 1
ATOM 1492 O O . HIS A 1 192 ? 26.294 11.327 -25.188 1.00 91.31 192 HIS A O 1
ATOM 1498 N N . LEU A 1 193 ? 26.445 9.227 -24.415 1.00 90.56 193 LEU A N 1
ATOM 1499 C CA . LEU A 1 193 ? 26.344 8.585 -25.732 1.00 90.56 193 LEU A CA 1
ATOM 1500 C C . LEU A 1 193 ? 24.985 8.834 -26.395 1.00 90.56 193 LEU A C 1
ATOM 1502 O O . LEU A 1 193 ? 24.929 9.084 -27.599 1.00 90.56 193 LEU A O 1
ATOM 1506 N N . ALA A 1 194 ? 23.903 8.790 -25.615 1.00 89.62 194 ALA A N 1
ATOM 1507 C CA . ALA A 1 194 ? 22.562 9.066 -26.113 1.00 89.62 194 ALA A CA 1
ATOM 1508 C C . ALA A 1 194 ? 22.412 10.525 -26.573 1.00 89.62 194 ALA A C 1
ATOM 1510 O O . ALA A 1 194 ? 21.891 10.756 -27.660 1.00 89.62 194 ALA A O 1
ATOM 1511 N N . SER A 1 195 ? 22.921 11.489 -25.797 1.00 88.81 195 SER A N 1
ATOM 1512 C CA . SER A 1 195 ? 22.883 12.917 -26.149 1.00 88.81 195 SER A CA 1
ATOM 1513 C C . SER A 1 195 ? 23.653 13.209 -27.439 1.00 88.81 195 SER A C 1
ATOM 1515 O O . SER A 1 195 ? 23.120 13.851 -28.336 1.00 88.81 195 SER A O 1
ATOM 1517 N N . LYS A 1 196 ? 24.865 12.663 -27.593 1.00 87.62 196 LYS A N 1
ATOM 1518 C CA . LYS A 1 196 ? 25.664 12.846 -28.818 1.00 87.62 196 LYS A CA 1
ATOM 1519 C C . LYS A 1 196 ? 24.986 12.328 -30.085 1.00 87.62 196 LYS A C 1
ATOM 1521 O O . LYS A 1 196 ? 25.250 12.834 -31.170 1.00 87.62 196 LYS A O 1
ATOM 1526 N N . ALA A 1 197 ? 24.154 11.297 -29.966 1.00 81.50 197 ALA A N 1
ATOM 1527 C CA . ALA A 1 197 ? 23.421 10.756 -31.102 1.00 81.50 197 ALA A CA 1
ATOM 1528 C C . ALA A 1 197 ? 22.237 11.632 -31.532 1.00 81.50 197 ALA A C 1
ATOM 1530 O O . ALA A 1 197 ? 21.776 11.480 -32.661 1.00 81.50 197 ALA A O 1
ATOM 1531 N N . GLU A 1 198 ? 21.741 12.521 -30.664 1.00 73.00 198 GLU A N 1
ATOM 1532 C CA . GLU A 1 198 ? 20.709 13.503 -31.021 1.00 73.00 198 GLU A CA 1
ATOM 1533 C C . GLU A 1 198 ? 21.291 14.656 -31.835 1.00 73.00 198 GLU A C 1
ATOM 1535 O O . GLU A 1 198 ? 20.661 15.091 -32.790 1.00 73.00 198 GLU A O 1
ATOM 1540 N N . ASP A 1 199 ? 22.520 15.072 -31.530 1.00 70.62 199 ASP 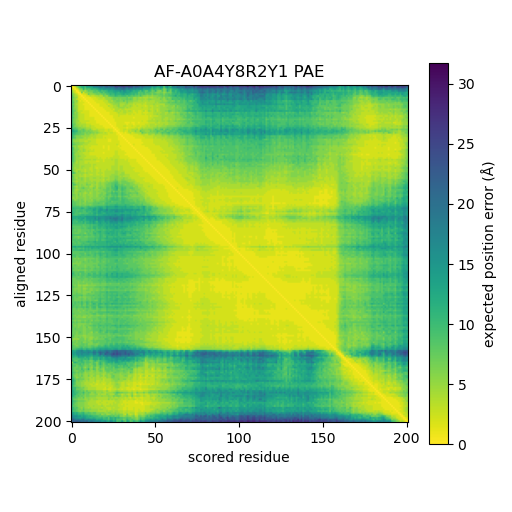A N 1
ATOM 1541 C CA . ASP A 1 199 ? 23.205 16.151 -32.251 1.00 70.62 199 ASP A CA 1
ATOM 1542 C C . ASP A 1 199 ? 23.682 15.739 -33.658 1.00 70.62 199 ASP A C 1
ATOM 1544 O O . ASP A 1 199 ? 24.016 16.587 -34.484 1.00 70.62 199 ASP A O 1
ATOM 1548 N N . ALA A 1 200 ? 23.749 14.432 -33.928 1.00 61.16 200 ALA A N 1
ATOM 1549 C CA . ALA A 1 200 ? 24.232 13.857 -35.186 1.00 61.16 200 ALA A CA 1
ATOM 1550 C C . ALA A 1 200 ? 23.110 13.377 -36.133 1.00 61.16 200 ALA A C 1
ATOM 1552 O O . ALA A 1 200 ? 23.419 12.821 -37.193 1.00 61.16 200 ALA A O 1
ATOM 1553 N N . ALA A 1 201 ? 21.839 13.521 -35.736 1.00 57.66 201 ALA A N 1
ATOM 1554 C CA . ALA A 1 201 ? 20.651 13.101 -36.488 1.00 57.66 201 ALA A CA 1
ATOM 1555 C C . ALA A 1 201 ? 20.033 14.263 -37.277 1.00 57.66 201 ALA A C 1
ATOM 1557 O O . ALA A 1 201 ? 19.567 13.990 -38.408 1.00 57.66 201 ALA A O 1
#

Sequence (201 aa):
MARIPSDKIESIRRRYADKIESIRNDRTRTEEWKTGQLAKVYLNIHSLVEQAQARADATERGTLRDAQHQVLGTVGLKGDNASLIISQRDAADRVANIKTAGQALQLLGQASTTGDQVLARAVAGIALRNQWVEVADAFLAEYPELNDPYNLLWANEHGGPSSLEQEVFLESAIDSLRPRELAGMGLFHIQHLASKAEDAA

pLDDT: mean 89.39, std 9.86, range [52.62, 98.62]

Organism: NCBI:txid264251

Nearest PDB structures (foldseek):
  8wjo-assembly1_B  TM=2.146E-01  e=3.638E+00  Saccharomyces cerevisiae S288C
  8am0-assembly1_B  TM=2.352E-01  e=6.690E+00  Homo sapiens
  7n6g-assembly1_3Q  TM=2.343E-01  e=8.196E+00  Chlamydomonas reinhardtii
  6z6o-assembly1_C  TM=1.555E-01  e=6.044E+00  Saccharomyces cerevisiae S288C

Foldseek 3Di:
DFDQPPVVLVVLLVVLVVQLVVLVPPPPDDPLLSLLVLLVSLVVSVVVLVVSVVVRVVVVVVLLVVLCCVQQNCPPPDDDPVVRVVLLVVLLVVCVPDDDLVVLQVQLVVCVVVVVSSNLSSSCVVCLVVVVVVSVVVSCVVVVVSVVSSVSSSCVVPPDDDPVVVVVVSVVSSLVSRDPSCPPPDSVVSVVSNVVSVVVD

Radius of gyration: 26.05 Å; Cα contacts (8 Å, |Δi|>4): 158; chains: 1; bounding box: 54×30×71 Å

Secondary structure (DSSP, 8-state):
-PPPPHHHHHHHHHHHHHHHHHHHT-TTS-HHHHHHHHHHHHHHHHHHHHHHHHHHHHHHHHHHHHHHHHHTS-TT-SS-HHHHHHHHHHHHHHHTT--SHHHHHHHHHHHHHHT-HHHHHHHHHHHHHHT-HHHHHHHHHH-GGGHHHHHHHHHHHHSPPPHHHHHHHHHHHHHTT--GGGTT--HHHHHHHHHHHHHT-

Solvent-accessible surface area (backbone atoms only — not comparable to full-atom values): 11130 Å² total; per-residue (Å²): 121,55,72,68,56,65,69,58,54,52,56,50,50,51,58,47,52,56,51,52,51,54,50,72,67,44,81,91,57,56,71,69,53,39,52,10,49,50,29,43,55,49,53,51,51,50,51,52,51,52,54,46,43,55,50,28,47,52,51,39,53,49,53,52,50,51,23,45,35,55,50,58,45,68,58,94,58,90,74,57,71,68,61,50,53,53,47,42,50,54,25,46,62,66,48,70,74,59,85,46,59,69,58,42,43,54,52,36,54,49,18,64,74,72,65,38,60,55,42,34,23,37,42,42,50,50,21,61,78,69,67,29,59,73,39,39,54,58,50,36,73,75,41,61,89,45,43,66,40,45,52,51,52,48,40,56,78,75,64,47,79,54,72,66,61,51,52,54,51,50,53,52,58,53,57,72,65,57,52,78,93,53,60,95,56,52,70,69,57,37,51,52,37,23,54,56,40,62,80,73,108